Protein AF-A0A4S9XYV4-F1 (afdb_monomer)

Secondary structure (DSSP, 8-state):
----PPPTTSHHHHHHHHSSS--HHHHHHHHHHHHHHHHHHHHHHHHHHHHHHHHHHHHH-GGGGGGSTTSTT--S-GGGSS-HHHHHHHHHHHHHHHHHHTS-TTTTHHHHHHHHHHHHHHHHHHHHHHHHHTT-SHHHHTPPPS--THHHHHHHHHHHHHHHHHHHHHHHHHHHHHHHS---TT----THHHHHHHHHHHHHHHHHHHHHHHHHHHHHHH-

Solvent-accessible surface area (backbone atoms only — not comparable to full-atom values): 12758 Å² total; per-residue (Å²): 135,83,83,76,76,74,70,81,85,66,49,67,69,45,40,57,17,71,73,49,99,37,53,70,72,55,26,54,53,56,52,50,56,49,52,54,52,50,53,52,50,51,50,53,53,46,52,56,48,6,55,53,44,34,55,51,47,34,70,78,36,62,76,49,48,39,23,25,89,89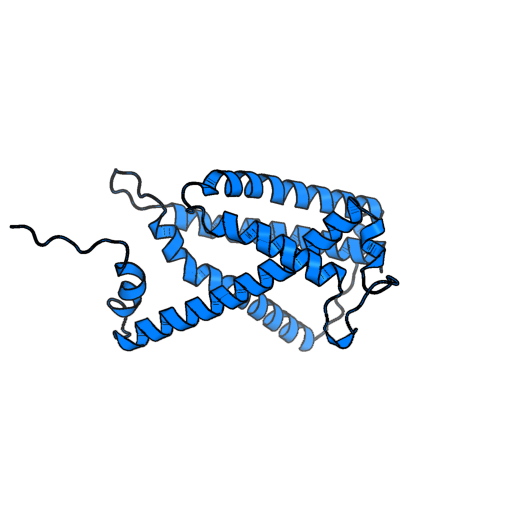,19,92,65,39,83,52,61,81,88,69,81,50,34,43,34,45,52,52,21,32,51,52,44,48,63,58,46,53,65,58,67,74,51,60,72,85,73,45,53,61,60,52,52,51,47,62,54,49,51,57,52,52,50,54,50,51,34,53,52,29,36,61,69,41,77,49,69,66,73,62,79,68,59,77,80,90,60,64,71,70,58,36,54,52,50,50,53,50,50,52,51,52,55,48,58,65,48,50,58,55,61,74,47,46,66,66,55,52,70,70,51,71,58,60,100,73,85,55,81,73,61,66,66,66,56,44,64,66,47,49,59,52,52,51,51,50,53,47,51,51,48,52,54,32,52,49,26,43,41,72,62,73,102

InterPro domains:
  IPR001248 Purine-cytosine permease [PF02133] (18-223)
  IPR045225 Uracil/uridine/allantoin permease [PTHR30618] (21-223)

Foldseek 3Di:
DDPDDPPPVPVPLCCCQPVPPHHPVVSVVVVVVLVVVVVVVVVVVLLVQLVVQLVVCCVVPVVLCLQAPPHPNFPDDVVVVATSSSVVSSVVSVVVVVVVVVDDVVVCVVVVVVCVVVVVVVLVVLLVVLCVLLVHLVVLVPDDDPDDDPRVVVVVVVVVVVVCVVCVSVVVCVVVVVVVVDDDPPPDDDCVVVVCVVVVVVVVVVSVVSVSSSVSSCVSNPD

Sequence (223 aa):
MLTRAPPVHLITLSAFGSGSGFGYYFAYFAIASRCILAMFWLGIQSANGALAMQVMLMAIWPSFAFYDWNGPNNTLPRSGGISTAGMIAYFLFWLIQLPLLLIPPTRLRYLFIIKLIAAP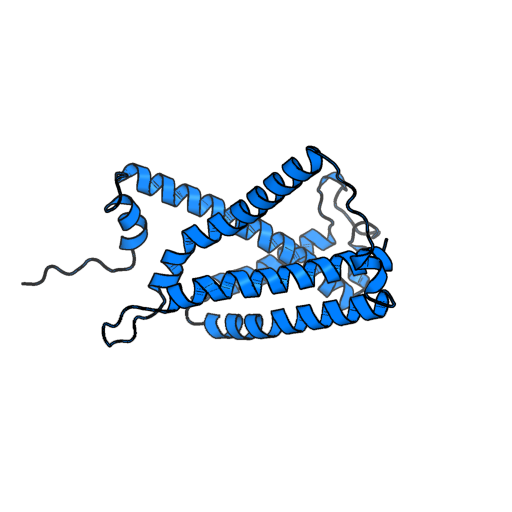ITAFATLGYMIHKAGGTGAIFSQPGTATGETRIYLWLSCMSSVTGVWATLACNIPDFSRYAKGRADGKTNYAQYIQLPVLPIIFTLCGALGVITTSASKVVYG

Mean predicted aligned error: 12.75 Å

Radius of gyration: 23.1 Å; Cα contacts (8 Å, |Δi|>4): 107; chains: 1; bounding box: 65×45×67 Å

pLDDT: mean 71.79, std 14.27, range [30.75, 88.5]

Structure (mmCIF, N/CA/C/O backbone):
data_AF-A0A4S9XYV4-F1
#
_entry.id   AF-A0A4S9XYV4-F1
#
loop_
_atom_site.group_PDB
_atom_site.id
_atom_site.type_symbol
_atom_site.label_atom_id
_atom_site.label_alt_id
_atom_site.label_comp_id
_atom_site.label_asym_id
_atom_site.label_entity_id
_atom_site.label_seq_id
_atom_site.pdbx_PDB_ins_code
_atom_site.Cartn_x
_atom_site.Cartn_y
_atom_site.Cartn_z
_atom_site.occupancy
_atom_site.B_iso_or_equiv
_atom_site.auth_seq_id
_atom_site.auth_comp_id
_atom_site.auth_asym_id
_atom_site.auth_atom_id
_atom_site.pdbx_PDB_model_num
ATOM 1 N N . MET A 1 1 ? -35.887 -3.928 37.192 1.00 32.50 1 MET A N 1
ATOM 2 C CA . MET A 1 1 ? -36.096 -4.910 36.106 1.00 32.50 1 MET A CA 1
ATOM 3 C C . MET A 1 1 ? -35.593 -4.324 34.786 1.00 32.50 1 MET A C 1
ATOM 5 O O . MET A 1 1 ? -36.228 -3.442 34.239 1.00 32.50 1 MET A O 1
ATOM 9 N N . LEU A 1 2 ? -34.418 -4.788 34.346 1.00 31.64 2 LEU A N 1
ATOM 10 C CA . LEU A 1 2 ? -33.958 -4.936 32.954 1.00 31.64 2 LEU A CA 1
ATOM 11 C C . LEU A 1 2 ? -34.210 -3.795 31.939 1.00 31.64 2 LEU A C 1
ATOM 13 O O . LEU A 1 2 ? -34.949 -3.971 30.973 1.00 31.64 2 LEU A O 1
ATOM 17 N N . THR A 1 3 ? -33.458 -2.696 32.032 1.00 30.75 3 THR A N 1
ATOM 18 C CA . THR A 1 3 ? -33.107 -1.910 30.836 1.00 30.75 3 THR A CA 1
ATOM 19 C C . THR A 1 3 ? -32.043 -2.681 30.058 1.00 30.75 3 THR A C 1
ATOM 21 O O . THR A 1 3 ? -30.857 -2.646 30.390 1.00 30.75 3 THR A O 1
ATOM 24 N N . ARG A 1 4 ? -32.475 -3.450 29.052 1.00 32.03 4 ARG A N 1
ATOM 25 C CA . ARG A 1 4 ? -31.580 -4.087 28.080 1.00 32.03 4 ARG A CA 1
ATOM 26 C C . ARG A 1 4 ? -30.723 -3.000 27.430 1.00 32.03 4 ARG A C 1
ATOM 28 O O . ARG A 1 4 ? -31.249 -2.135 26.737 1.00 32.03 4 ARG A O 1
ATOM 35 N N . ALA A 1 5 ? -29.416 -3.049 27.677 1.00 38.53 5 ALA A N 1
ATOM 36 C CA . ALA A 1 5 ? -28.441 -2.252 26.951 1.00 38.53 5 ALA A CA 1
ATOM 37 C C . ALA A 1 5 ? -28.631 -2.492 25.440 1.00 38.53 5 ALA A C 1
ATOM 39 O O . ALA A 1 5 ? -28.720 -3.656 25.028 1.00 38.53 5 ALA A O 1
ATOM 40 N N . PRO A 1 6 ? -28.732 -1.441 24.609 1.00 34.12 6 PRO A N 1
ATOM 41 C CA . PRO A 1 6 ? -28.805 -1.625 23.169 1.00 34.12 6 PRO A CA 1
ATOM 42 C C . PRO A 1 6 ? -27.521 -2.307 22.668 1.00 34.12 6 PRO A C 1
ATOM 44 O O . PRO A 1 6 ? -26.453 -2.143 23.267 1.00 34.12 6 PRO A O 1
ATOM 47 N N . PRO A 1 7 ? -27.606 -3.108 21.592 1.00 33.97 7 PRO A N 1
ATOM 48 C CA . PRO A 1 7 ? -26.481 -3.886 21.099 1.00 33.97 7 PRO A CA 1
ATOM 49 C C . PRO A 1 7 ? -25.290 -2.973 20.787 1.00 33.97 7 PRO A C 1
ATOM 51 O O . PRO A 1 7 ? -25.387 -2.012 20.024 1.00 33.97 7 PRO A O 1
ATOM 54 N N . VAL A 1 8 ? -24.141 -3.332 21.363 1.00 43.56 8 VAL A N 1
ATOM 55 C CA . VAL A 1 8 ? -22.842 -2.627 21.361 1.00 43.56 8 VAL A CA 1
ATOM 56 C C . VAL A 1 8 ? -22.283 -2.358 19.944 1.00 43.56 8 VAL A C 1
ATOM 58 O O . VAL A 1 8 ? -21.274 -1.679 19.772 1.00 43.56 8 VAL A O 1
ATOM 61 N N . HIS A 1 9 ? -22.957 -2.832 18.895 1.00 37.25 9 HIS A N 1
ATOM 62 C CA . HIS A 1 9 ? -22.542 -2.691 17.502 1.00 37.25 9 HIS A CA 1
ATOM 63 C C . HIS A 1 9 ? -22.786 -1.302 16.892 1.00 37.25 9 HIS A C 1
ATOM 65 O O . HIS A 1 9 ? -22.032 -0.927 15.993 1.00 37.25 9 HIS A O 1
ATOM 71 N N . LEU A 1 10 ? -23.757 -0.521 17.385 1.00 36.59 10 LEU A N 1
ATOM 72 C CA . LEU A 1 10 ? -24.105 0.788 16.801 1.00 36.59 10 LEU A CA 1
ATOM 73 C C . LEU A 1 10 ? -23.541 2.011 17.546 1.00 36.59 10 LEU A C 1
ATOM 75 O O . LEU A 1 10 ? -23.624 3.119 17.030 1.00 36.59 10 LEU A O 1
ATOM 79 N N . ILE A 1 11 ? -22.959 1.835 18.737 1.00 44.84 11 ILE A N 1
ATOM 80 C CA . ILE A 1 11 ? -22.797 2.955 19.681 1.00 44.84 11 ILE A CA 1
ATOM 81 C C . ILE A 1 11 ? -21.503 3.760 19.473 1.00 44.84 11 ILE A C 1
ATOM 83 O O . ILE A 1 11 ? -21.432 4.896 19.918 1.00 44.84 11 ILE A O 1
ATOM 87 N N . THR A 1 12 ? -20.478 3.265 18.770 1.00 50.06 12 THR A N 1
ATOM 88 C CA . THR A 1 12 ? -19.165 3.950 18.767 1.00 50.06 12 THR A CA 1
ATOM 89 C C . THR A 1 12 ? -19.012 5.078 17.744 1.00 50.06 12 THR A C 1
ATOM 91 O O . THR A 1 12 ? -18.347 6.063 18.054 1.00 50.06 12 THR A O 1
ATOM 94 N N . LEU A 1 13 ? -19.682 5.020 16.585 1.00 43.81 13 LEU A N 1
ATOM 95 C CA . LEU A 1 13 ? -19.739 6.171 15.665 1.00 43.81 13 LEU A CA 1
ATOM 96 C C . LEU A 1 13 ? -20.735 7.233 16.149 1.00 43.81 13 LEU A C 1
ATOM 98 O O . LEU A 1 13 ? -20.489 8.426 15.988 1.00 43.81 13 LEU A O 1
ATOM 102 N N . SER A 1 14 ? -21.794 6.819 16.852 1.00 38.47 14 SER A N 1
ATOM 103 C CA . SER A 1 14 ? -22.634 7.746 17.607 1.00 38.47 14 SER A CA 1
ATOM 104 C C . SER A 1 14 ? -21.946 8.273 18.868 1.00 38.47 14 SER A C 1
ATOM 106 O O . SER A 1 14 ? -22.300 9.356 19.295 1.00 38.47 14 SER A O 1
ATOM 108 N N . ALA A 1 15 ? -20.961 7.597 19.472 1.00 41.69 15 ALA A N 1
ATOM 109 C CA . ALA A 1 15 ? -20.336 8.054 20.723 1.00 41.69 15 ALA A CA 1
ATOM 110 C C . ALA A 1 15 ? -19.415 9.271 20.539 1.00 41.69 15 ALA A C 1
ATOM 112 O O . ALA A 1 15 ? -19.376 10.118 21.426 1.00 41.69 15 ALA A O 1
ATOM 113 N N . PHE A 1 16 ? -18.770 9.441 19.378 1.00 43.47 16 PHE A N 1
ATOM 114 C CA . PHE A 1 16 ? -18.157 10.732 19.013 1.00 43.47 16 PHE A CA 1
ATOM 115 C C . PHE A 1 16 ? -19.210 11.805 18.668 1.00 43.47 16 PHE A C 1
ATOM 117 O O . PHE A 1 16 ? -18.967 12.995 18.828 1.00 43.47 16 PHE A O 1
ATOM 124 N N . GLY A 1 17 ? -20.410 11.401 18.247 1.00 39.75 17 GLY A N 1
ATOM 125 C CA . GLY A 1 17 ? -21.548 12.305 18.031 1.00 39.75 17 GLY A CA 1
ATOM 126 C C . GLY A 1 17 ? -22.429 12.564 19.262 1.00 39.75 17 GLY A C 1
ATOM 127 O O . GLY A 1 17 ? -23.362 13.353 19.192 1.00 39.75 17 GLY A O 1
ATOM 128 N N . SER A 1 18 ? -22.189 11.871 20.378 1.00 38.94 18 SER A N 1
ATOM 129 C CA . SER A 1 18 ? -23.048 11.930 21.576 1.00 38.94 18 SER A CA 1
ATOM 130 C C . SER A 1 18 ? -22.267 12.283 22.841 1.00 38.94 18 SER A C 1
ATOM 132 O O . SER A 1 18 ? -22.866 12.757 23.798 1.00 38.94 18 SER A O 1
ATOM 134 N N . GLY A 1 19 ? -20.944 12.068 22.862 1.00 50.19 19 GLY A N 1
ATOM 135 C CA . GLY A 1 19 ? -20.071 12.371 24.002 1.00 50.19 19 GLY A CA 1
ATOM 136 C C . GLY A 1 19 ? -19.048 13.489 23.768 1.00 50.19 19 GLY A C 1
ATOM 137 O O . GLY A 1 19 ? -18.410 13.922 24.721 1.00 50.19 19 GLY A O 1
ATOM 138 N N . SER A 1 20 ? -18.884 13.984 22.538 1.00 47.88 20 SER A N 1
ATOM 139 C CA . SER A 1 20 ? -17.934 15.060 22.224 1.00 47.88 20 SER A CA 1
ATOM 140 C C . SER A 1 20 ? -18.590 16.152 21.391 1.00 47.88 20 SER A C 1
ATOM 142 O O . SER A 1 20 ? -18.470 16.121 20.179 1.00 47.88 20 SER A O 1
ATOM 144 N N . GLY A 1 21 ? -19.297 17.089 22.034 1.00 51.41 21 GLY A N 1
ATOM 145 C CA . GLY A 1 21 ? -19.637 18.446 21.550 1.00 51.41 21 GLY A CA 1
ATOM 146 C C . GLY A 1 21 ? -20.389 18.637 20.219 1.00 51.41 21 GLY A C 1
ATOM 147 O O . GLY A 1 21 ? -20.897 19.724 19.967 1.00 51.41 21 GLY A O 1
ATOM 148 N N . PHE A 1 22 ? -20.491 17.624 19.369 1.00 54.25 22 PHE A N 1
ATOM 149 C CA . PHE A 1 22 ? -20.979 17.709 18.004 1.00 54.25 22 PHE A CA 1
ATOM 150 C C . PHE A 1 22 ? -22.275 16.914 17.912 1.00 54.25 22 PHE A C 1
ATOM 152 O O . PHE A 1 22 ? -22.255 15.693 17.990 1.00 54.25 22 PHE A O 1
ATOM 159 N N . GLY A 1 23 ? -23.402 17.618 17.797 1.00 56.75 23 GLY A N 1
ATOM 160 C CA . GLY A 1 23 ? -24.739 17.024 17.845 1.00 56.75 23 GLY A CA 1
ATOM 161 C C . GLY A 1 23 ? -25.020 15.953 16.781 1.00 56.75 23 GLY A C 1
ATOM 162 O O . GLY A 1 23 ? -24.263 15.747 15.832 1.00 56.75 23 GLY A O 1
ATOM 163 N N . TYR A 1 24 ? -26.184 15.311 16.915 1.00 66.38 24 TYR A N 1
ATOM 164 C CA . TYR A 1 24 ? -26.633 14.154 16.124 1.00 66.38 24 TYR A CA 1
ATOM 165 C C . TYR A 1 24 ? -26.487 14.324 14.597 1.00 66.38 24 TYR A C 1
ATOM 167 O O . TYR A 1 24 ? -26.114 13.387 13.897 1.00 66.38 24 TYR A O 1
ATOM 175 N N . TYR A 1 25 ? -26.701 15.536 14.073 1.00 69.12 25 TYR A N 1
ATOM 176 C CA . TYR A 1 25 ? -26.553 15.842 12.645 1.00 69.12 25 TYR A CA 1
ATOM 177 C C . TYR A 1 25 ? -25.097 15.837 12.155 1.00 69.12 25 TYR A C 1
ATOM 179 O O . TYR A 1 25 ? -24.821 15.388 11.043 1.00 69.12 25 TYR A O 1
ATOM 187 N N . PHE A 1 26 ? -24.147 16.283 12.982 1.00 71.69 26 PHE A N 1
ATOM 188 C CA . PHE A 1 26 ? -22.727 16.286 12.620 1.00 71.69 26 PHE A CA 1
ATOM 189 C C . PHE A 1 26 ? -22.136 14.871 12.640 1.00 71.69 26 PHE A C 1
ATOM 191 O O . PHE A 1 26 ? -21.234 14.559 11.861 1.00 71.69 26 PHE A O 1
ATOM 198 N N . ALA A 1 27 ? -22.704 13.983 13.463 1.00 69.12 27 ALA A N 1
ATOM 199 C CA . ALA A 1 27 ? -22.353 12.570 13.461 1.00 69.12 27 ALA A CA 1
ATOM 200 C C . ALA A 1 27 ? -22.572 11.943 12.074 1.00 69.12 27 ALA A C 1
ATOM 202 O O . ALA A 1 27 ? -21.648 11.326 11.551 1.00 69.12 27 ALA A O 1
ATOM 203 N N . TYR A 1 28 ? -23.728 12.170 11.431 1.00 76.19 28 TYR A N 1
ATOM 204 C CA . TYR A 1 28 ? -24.013 11.663 10.077 1.00 76.19 28 TYR A CA 1
ATOM 205 C C . TYR A 1 28 ? -23.026 12.167 9.022 1.00 76.19 28 TYR A C 1
ATOM 207 O O . TYR A 1 28 ? -22.569 11.383 8.188 1.00 76.19 28 TYR A O 1
ATOM 215 N N . PHE A 1 29 ? -22.647 13.445 9.084 1.00 80.81 29 PHE A N 1
ATOM 216 C CA . PHE A 1 29 ? -21.625 14.012 8.201 1.00 80.81 29 PHE A CA 1
ATOM 217 C C . PHE A 1 29 ? -20.257 13.331 8.394 1.00 80.81 29 PHE A C 1
ATOM 219 O O . PHE A 1 29 ? -19.577 12.980 7.422 1.00 80.81 29 PHE A O 1
ATOM 226 N N . ALA A 1 30 ? -19.871 13.063 9.645 1.00 77.00 30 ALA A N 1
ATOM 227 C CA . ALA A 1 30 ? -18.652 12.322 9.957 1.00 77.00 30 ALA A CA 1
ATOM 228 C C . ALA A 1 30 ? -18.697 10.871 9.434 1.00 77.00 30 ALA A C 1
ATOM 230 O O . ALA A 1 30 ? -17.690 10.378 8.927 1.00 77.00 30 ALA A O 1
ATOM 231 N N . ILE A 1 31 ? -19.856 10.200 9.477 1.00 78.69 31 ILE A N 1
ATOM 232 C CA . ILE A 1 31 ? -20.010 8.852 8.897 1.00 78.69 31 ILE A CA 1
ATOM 233 C C . ILE A 1 31 ? -19.861 8.900 7.370 1.00 78.69 31 ILE A C 1
ATOM 235 O O . ILE A 1 31 ? -19.102 8.118 6.794 1.00 78.69 31 ILE A O 1
ATOM 239 N N . ALA A 1 32 ? -20.564 9.821 6.707 1.00 83.56 32 ALA A N 1
ATOM 240 C CA . ALA A 1 32 ? -20.576 9.920 5.249 1.00 83.56 32 ALA A CA 1
ATOM 241 C C . ALA A 1 32 ? -19.181 10.235 4.684 1.00 83.56 32 ALA A C 1
ATOM 243 O O . ALA A 1 32 ? -18.713 9.556 3.769 1.00 83.56 32 ALA A O 1
ATOM 244 N N . SER A 1 33 ? -18.476 11.203 5.278 1.00 82.69 33 SER A N 1
ATOM 245 C CA . SER A 1 33 ? -17.104 11.550 4.879 1.00 82.69 33 SER A CA 1
ATOM 246 C C . SER A 1 33 ? -16.130 10.373 5.030 1.00 82.69 33 SER A C 1
ATOM 248 O O . SER A 1 33 ? -15.292 10.149 4.155 1.00 82.69 33 SER A O 1
ATOM 250 N N . ARG A 1 34 ? -16.277 9.558 6.084 1.00 80.44 34 ARG A N 1
ATOM 251 C CA . ARG A 1 34 ? -15.490 8.327 6.281 1.00 80.44 34 ARG A CA 1
ATOM 252 C C . ARG A 1 34 ? -15.793 7.267 5.229 1.00 80.44 34 ARG A C 1
ATOM 254 O O . ARG A 1 34 ? -14.861 6.637 4.736 1.00 80.44 34 ARG A O 1
ATOM 261 N N . CYS A 1 35 ? -17.061 7.091 4.862 1.00 82.62 35 CYS A N 1
ATOM 262 C CA . CYS A 1 35 ? -17.453 6.141 3.819 1.00 82.62 35 CYS A CA 1
ATOM 263 C C . CYS A 1 35 ? -16.850 6.528 2.463 1.00 82.62 35 CYS A C 1
ATOM 265 O O . CYS A 1 35 ? -16.283 5.680 1.779 1.00 82.62 35 CYS A O 1
ATOM 267 N N . ILE A 1 36 ? -16.901 7.815 2.107 1.00 87.06 36 ILE A N 1
ATOM 268 C CA . ILE A 1 36 ? -16.294 8.341 0.876 1.00 87.06 36 ILE A CA 1
ATOM 269 C C . ILE A 1 36 ? -14.784 8.087 0.864 1.00 87.06 36 ILE A C 1
ATOM 271 O O . ILE A 1 36 ? -14.249 7.537 -0.098 1.00 87.06 36 ILE A O 1
ATOM 275 N N . LEU A 1 37 ? -14.102 8.412 1.962 1.00 85.44 37 LEU A N 1
ATOM 276 C CA . LEU A 1 37 ? -12.668 8.182 2.105 1.00 85.44 37 LEU A CA 1
ATOM 277 C C . LEU A 1 37 ? -12.303 6.691 1.991 1.00 85.44 37 LEU A C 1
ATOM 279 O O . LEU A 1 37 ? -11.322 6.347 1.332 1.00 85.44 37 LEU A O 1
ATOM 283 N N . ALA A 1 38 ? -13.099 5.801 2.590 1.00 82.62 38 ALA A N 1
ATOM 284 C CA . ALA A 1 38 ? -12.902 4.357 2.489 1.00 82.62 38 ALA A CA 1
ATOM 285 C C . ALA A 1 38 ? -13.060 3.849 1.045 1.00 82.62 38 ALA A C 1
ATOM 287 O O . ALA A 1 38 ? -12.272 3.007 0.614 1.00 82.62 38 ALA A O 1
ATOM 288 N N . MET A 1 39 ? -14.014 4.388 0.277 1.00 86.44 39 MET A N 1
ATOM 289 C CA . MET A 1 39 ? -14.176 4.059 -1.147 1.00 86.44 39 MET A CA 1
ATOM 290 C C . MET A 1 39 ? -12.969 4.506 -1.981 1.00 86.44 3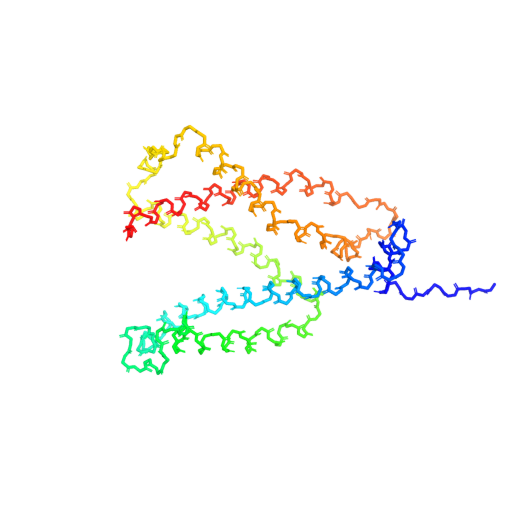9 MET A C 1
ATOM 292 O O . MET A 1 39 ? -12.482 3.732 -2.806 1.00 86.44 39 MET A O 1
ATOM 296 N N . PHE A 1 40 ? -12.436 5.707 -1.735 1.00 88.38 40 PHE A N 1
ATOM 297 C CA . PHE A 1 40 ? -11.217 6.174 -2.407 1.00 88.38 40 PHE A CA 1
ATOM 298 C C . PHE A 1 40 ? -10.013 5.284 -2.095 1.00 88.38 40 PHE A C 1
ATOM 300 O O . PHE A 1 40 ? -9.298 4.870 -3.008 1.00 88.38 40 PHE A O 1
ATOM 307 N N . TRP A 1 41 ? -9.816 4.932 -0.822 1.00 84.25 41 TRP A N 1
ATOM 308 C CA . TRP A 1 41 ? -8.741 4.025 -0.424 1.00 84.25 41 TRP A CA 1
ATOM 309 C C . TRP A 1 41 ? -8.894 2.637 -1.039 1.00 84.25 41 TRP A C 1
ATOM 311 O O . TRP A 1 41 ? -7.908 2.083 -1.523 1.00 84.25 41 TRP A O 1
ATOM 321 N N . LEU A 1 42 ? -10.110 2.088 -1.078 1.00 86.56 42 LEU A N 1
ATOM 322 C CA . LEU A 1 42 ? -10.374 0.825 -1.764 1.00 86.56 42 LEU A CA 1
ATOM 323 C C . LEU A 1 42 ? -9.989 0.915 -3.247 1.00 86.56 42 LEU A C 1
ATOM 325 O O . LEU A 1 42 ? -9.336 0.004 -3.755 1.00 86.56 42 LEU A O 1
ATOM 329 N N . GLY A 1 43 ? -10.332 2.016 -3.920 1.00 87.50 43 GLY A N 1
ATOM 330 C CA . GLY A 1 43 ? -9.962 2.262 -5.314 1.00 87.50 43 GLY A CA 1
ATOM 331 C C . GLY A 1 43 ? -8.447 2.277 -5.529 1.00 87.50 43 GLY A C 1
ATOM 332 O O . GLY A 1 43 ? -7.943 1.529 -6.368 1.00 87.50 43 GLY A O 1
ATOM 333 N N . ILE A 1 44 ? -7.717 3.056 -4.725 1.00 88.06 44 ILE A N 1
ATOM 334 C CA . ILE A 1 44 ? -6.249 3.167 -4.803 1.00 88.06 44 ILE A CA 1
ATOM 335 C C . ILE A 1 44 ? -5.583 1.808 -4.554 1.00 88.06 44 ILE A C 1
ATOM 337 O O . ILE A 1 44 ? -4.699 1.399 -5.307 1.00 88.06 44 ILE A O 1
ATOM 341 N N . GLN A 1 45 ? -6.024 1.068 -3.534 1.00 87.69 45 GLN A N 1
ATOM 342 C CA . GLN A 1 45 ? -5.439 -0.238 -3.223 1.00 87.69 45 GLN A CA 1
ATOM 343 C C . GLN A 1 45 ? -5.782 -1.300 -4.270 1.00 87.69 45 GLN A C 1
ATOM 345 O O . GLN A 1 45 ? -4.932 -2.137 -4.574 1.00 87.69 45 GLN A O 1
ATOM 350 N N . SER A 1 46 ? -6.973 -1.232 -4.872 1.00 88.31 46 SER A N 1
ATOM 351 C CA . SER A 1 46 ? -7.343 -2.096 -6.001 1.00 88.31 46 SER A CA 1
ATOM 352 C C . SER A 1 46 ? -6.477 -1.803 -7.229 1.00 88.31 46 SER A C 1
ATOM 354 O O . SER A 1 46 ? -6.043 -2.731 -7.903 1.00 88.31 46 SER A O 1
ATOM 356 N N . ALA A 1 47 ? -6.168 -0.530 -7.501 1.00 88.44 47 ALA A N 1
ATOM 357 C CA . ALA A 1 47 ? -5.303 -0.135 -8.613 1.00 88.44 47 ALA A CA 1
ATOM 358 C C . ALA A 1 47 ? -3.847 -0.593 -8.411 1.00 88.44 47 ALA A C 1
ATOM 360 O O . ALA A 1 47 ? -3.255 -1.192 -9.307 1.00 88.44 47 ALA A O 1
ATOM 361 N N . ASN A 1 48 ? -3.288 -0.398 -7.213 1.00 87.69 48 ASN A N 1
ATOM 362 C CA . ASN A 1 48 ? -1.951 -0.898 -6.877 1.00 87.69 48 ASN A CA 1
ATOM 363 C C . ASN A 1 48 ? -1.885 -2.435 -6.938 1.00 87.69 48 ASN A C 1
ATOM 365 O O . ASN A 1 48 ? -0.913 -3.003 -7.439 1.00 87.69 48 ASN A O 1
ATOM 369 N N . GLY A 1 49 ? -2.933 -3.113 -6.460 1.00 86.88 49 GLY A N 1
ATOM 370 C CA . GLY A 1 49 ? -3.066 -4.566 -6.547 1.00 86.88 49 GLY A CA 1
ATOM 371 C C . GLY A 1 49 ? -3.154 -5.068 -7.988 1.00 86.88 49 GLY A C 1
ATOM 372 O O . GLY A 1 49 ? -2.517 -6.063 -8.329 1.00 86.88 49 GLY A O 1
ATOM 373 N N . ALA A 1 50 ? -3.871 -4.347 -8.850 1.00 87.19 50 ALA A N 1
ATOM 374 C CA . ALA A 1 50 ? -3.965 -4.638 -10.276 1.00 87.19 50 ALA A CA 1
ATOM 375 C C . ALA A 1 50 ? -2.617 -4.509 -10.992 1.00 87.19 50 ALA A C 1
ATOM 377 O O . ALA A 1 50 ? -2.276 -5.377 -11.790 1.00 87.19 50 ALA A O 1
ATOM 378 N N . LEU A 1 51 ? -1.819 -3.485 -10.672 1.00 87.75 51 LEU A N 1
ATOM 379 C CA . LEU A 1 51 ? -0.474 -3.330 -11.233 1.00 87.75 51 LEU A CA 1
ATOM 380 C C . LEU A 1 51 ? 0.431 -4.503 -10.832 1.00 87.75 51 LEU A C 1
ATOM 382 O O . LEU A 1 51 ? 1.113 -5.081 -11.678 1.00 87.75 51 LEU A O 1
ATOM 386 N N . ALA A 1 52 ? 0.390 -4.916 -9.563 1.00 86.94 52 ALA A N 1
ATOM 387 C CA . ALA A 1 52 ? 1.118 -6.101 -9.113 1.00 86.94 52 ALA A CA 1
ATOM 388 C C . ALA A 1 52 ? 0.620 -7.379 -9.814 1.00 86.94 52 ALA A C 1
ATOM 390 O O . ALA A 1 52 ? 1.425 -8.203 -10.245 1.00 86.94 52 ALA A O 1
ATOM 391 N N . MET A 1 53 ? -0.699 -7.528 -9.979 1.00 86.94 53 MET A N 1
ATOM 392 C CA . MET A 1 53 ? -1.311 -8.645 -10.705 1.00 86.94 53 MET A CA 1
ATOM 393 C C . MET A 1 53 ? -0.870 -8.683 -12.170 1.00 86.94 53 MET A C 1
ATOM 395 O O . MET A 1 53 ? -0.540 -9.751 -12.676 1.00 86.94 53 MET A O 1
ATOM 399 N N . GLN A 1 54 ? -0.795 -7.530 -12.833 1.00 86.25 54 GLN A N 1
ATOM 400 C CA . GLN A 1 54 ? -0.314 -7.418 -14.206 1.00 86.25 54 GLN A CA 1
ATOM 401 C C . GLN A 1 54 ? 1.127 -7.932 -14.331 1.00 86.25 54 GLN A C 1
ATOM 403 O O . GLN A 1 54 ? 1.401 -8.756 -15.201 1.00 86.25 54 GLN A O 1
ATOM 408 N N . VAL A 1 55 ? 2.027 -7.517 -13.432 1.00 86.25 55 VAL A N 1
ATOM 409 C CA . VAL A 1 55 ? 3.426 -7.986 -13.425 1.00 86.25 55 VAL A CA 1
ATOM 410 C C . VAL A 1 55 ? 3.511 -9.493 -13.156 1.00 86.25 55 VAL A C 1
ATOM 412 O O . VAL A 1 55 ? 4.267 -10.192 -13.828 1.00 86.25 55 VAL A O 1
ATOM 415 N N . MET A 1 56 ? 2.710 -10.024 -12.226 1.00 86.50 56 MET A N 1
ATOM 416 C CA . MET A 1 56 ? 2.661 -11.469 -11.960 1.00 86.50 56 MET A CA 1
ATOM 417 C C . MET A 1 56 ? 2.156 -12.265 -13.171 1.00 86.50 56 MET A C 1
ATOM 419 O O . MET A 1 56 ? 2.735 -13.295 -13.512 1.00 86.50 56 MET A O 1
ATOM 423 N N . LEU A 1 57 ? 1.111 -11.781 -13.847 1.00 84.94 57 LEU A N 1
ATOM 424 C CA . LEU A 1 57 ? 0.572 -12.414 -15.053 1.00 84.94 57 LEU A CA 1
ATOM 425 C C . LEU A 1 57 ? 1.585 -12.400 -16.198 1.00 84.94 57 LEU A C 1
ATOM 427 O O . LEU A 1 57 ? 1.734 -13.411 -16.876 1.00 84.94 57 LEU A O 1
ATOM 431 N N . MET A 1 58 ? 2.322 -11.302 -16.376 1.00 83.19 58 MET A N 1
ATOM 432 C CA . MET A 1 58 ? 3.403 -11.218 -17.364 1.00 83.19 58 MET A CA 1
ATOM 433 C C . MET A 1 58 ? 4.573 -12.154 -17.039 1.00 83.19 58 MET A C 1
ATOM 435 O O . MET A 1 58 ? 5.203 -12.676 -17.955 1.00 83.19 58 MET A O 1
ATOM 439 N N . ALA A 1 59 ? 4.855 -12.393 -15.754 1.00 84.00 59 ALA A N 1
ATOM 440 C CA . ALA A 1 59 ? 5.905 -13.314 -15.326 1.00 84.00 59 ALA A CA 1
ATOM 441 C C . ALA A 1 59 ? 5.530 -14.794 -15.538 1.00 84.00 59 ALA A C 1
ATOM 443 O O . ALA A 1 59 ? 6.394 -15.593 -15.890 1.00 84.00 59 ALA A O 1
ATOM 444 N N . ILE A 1 60 ? 4.258 -15.167 -15.344 1.00 85.06 60 ILE A N 1
ATOM 445 C CA . ILE A 1 60 ? 3.763 -16.540 -15.571 1.00 85.06 60 ILE A CA 1
ATOM 446 C C . ILE A 1 60 ? 3.531 -16.794 -17.066 1.00 85.06 60 ILE A C 1
ATOM 448 O O . ILE A 1 60 ? 3.923 -17.835 -17.596 1.00 85.06 60 ILE A O 1
ATOM 452 N N . TRP A 1 61 ? 2.907 -15.835 -17.752 1.00 82.38 61 TRP A N 1
ATOM 453 C CA . TRP A 1 61 ? 2.626 -15.884 -19.180 1.00 82.38 61 TRP A CA 1
ATOM 454 C C . TRP A 1 61 ? 3.218 -14.659 -19.878 1.00 82.38 61 TRP A C 1
ATOM 456 O O . TRP A 1 61 ? 2.546 -13.634 -20.009 1.00 82.38 61 TRP A O 1
ATOM 466 N N . PRO A 1 62 ? 4.434 -14.782 -20.441 1.00 76.69 62 PRO A N 1
ATOM 467 C CA . PRO A 1 62 ? 5.059 -13.707 -21.211 1.00 76.69 62 PRO A CA 1
ATOM 468 C C . PRO A 1 62 ? 4.199 -13.239 -22.393 1.00 76.69 62 PRO A C 1
ATOM 470 O O . PRO A 1 62 ? 4.251 -12.078 -22.784 1.00 76.69 62 PRO A O 1
ATOM 473 N N . SER A 1 63 ? 3.329 -14.113 -22.917 1.00 72.56 63 SER A N 1
ATOM 474 C CA . SER A 1 63 ? 2.350 -13.770 -23.956 1.00 72.56 63 SER A CA 1
ATOM 475 C C . SER A 1 63 ? 1.351 -12.686 -23.525 1.00 72.56 63 SER A C 1
ATOM 477 O O . SER A 1 63 ? 0.723 -12.059 -24.376 1.00 72.56 63 SER A O 1
ATOM 479 N N . PHE A 1 64 ? 1.181 -12.438 -22.226 1.00 72.56 64 PHE A N 1
ATOM 480 C CA . PHE A 1 64 ? 0.310 -11.374 -21.735 1.00 72.56 64 PHE A CA 1
ATOM 481 C C . PHE A 1 64 ? 0.898 -9.974 -21.994 1.00 72.56 64 PHE A C 1
ATOM 483 O O . PHE A 1 64 ? 0.156 -8.995 -22.064 1.00 72.56 64 PHE A O 1
ATOM 490 N N . ALA A 1 65 ? 2.210 -9.877 -22.244 1.00 70.00 65 ALA A N 1
ATOM 491 C CA . ALA A 1 65 ? 2.869 -8.635 -22.649 1.00 70.00 65 ALA A CA 1
ATOM 492 C C . ALA A 1 65 ? 2.391 -8.116 -24.022 1.00 70.00 65 ALA A C 1
ATOM 494 O O . ALA A 1 65 ? 2.465 -6.917 -24.281 1.00 70.00 65 ALA A O 1
ATOM 495 N N . PHE A 1 66 ? 1.820 -8.975 -24.881 1.00 68.31 66 PHE A N 1
ATOM 496 C CA . PHE A 1 66 ? 1.229 -8.554 -26.161 1.00 68.31 66 PHE A CA 1
ATOM 497 C C . PHE A 1 66 ? -0.058 -7.720 -26.011 1.00 68.31 66 PHE A C 1
ATOM 499 O O . PHE A 1 66 ? -0.501 -7.112 -26.986 1.00 68.31 66 PHE A O 1
ATOM 506 N N . TYR A 1 67 ? -0.646 -7.665 -24.811 1.00 69.25 67 TYR A N 1
ATOM 507 C CA . TYR A 1 67 ? -1.807 -6.827 -24.483 1.00 69.25 67 TYR A CA 1
ATOM 508 C C . TYR A 1 67 ? -1.428 -5.570 -23.680 1.00 69.25 67 TYR A C 1
ATOM 510 O O . TYR A 1 67 ? -2.308 -4.804 -23.271 1.00 69.25 67 TYR A O 1
ATOM 518 N N . ASP A 1 68 ? -0.134 -5.367 -23.418 1.00 71.75 68 ASP A N 1
ATOM 519 C CA . ASP A 1 68 ? 0.379 -4.192 -22.716 1.00 71.75 68 ASP A CA 1
ATOM 520 C C . ASP A 1 68 ? 0.572 -2.990 -23.660 1.00 71.75 68 ASP A C 1
ATOM 522 O O . ASP A 1 68 ? 0.327 -3.082 -24.859 1.00 71.75 68 ASP A O 1
ATOM 526 N N . TRP A 1 69 ? 1.022 -1.845 -23.144 1.00 66.19 69 TRP A N 1
ATOM 527 C CA . TRP A 1 69 ? 1.177 -0.577 -23.878 1.00 66.19 69 TRP A CA 1
ATOM 528 C C . TRP A 1 69 ? 1.936 -0.639 -25.214 1.00 66.19 69 TRP A C 1
ATOM 530 O O . TRP A 1 69 ? 1.694 0.197 -26.092 1.00 66.19 69 TRP A O 1
ATOM 540 N N . ASN A 1 70 ? 2.864 -1.589 -25.348 1.00 65.12 70 ASN A N 1
ATOM 541 C CA . ASN A 1 70 ? 3.684 -1.807 -26.545 1.00 65.12 70 ASN A CA 1
ATOM 542 C C . ASN A 1 70 ? 3.261 -3.059 -27.333 1.00 65.12 70 ASN A C 1
ATOM 544 O O . ASN A 1 70 ? 3.931 -3.453 -28.284 1.00 65.12 70 ASN A O 1
ATOM 548 N N . GLY A 1 71 ? 2.175 -3.701 -26.913 1.00 66.75 71 GLY A N 1
ATOM 549 C CA . GLY A 1 71 ? 1.657 -4.915 -27.503 1.00 66.75 71 GLY A CA 1
ATOM 550 C C . GLY A 1 71 ? 0.723 -4.646 -28.695 1.00 66.75 71 GLY A C 1
ATOM 551 O O . GLY A 1 71 ? -0.035 -3.674 -28.679 1.00 66.75 71 GLY A O 1
ATOM 552 N N . PRO A 1 72 ? 0.736 -5.512 -29.724 1.00 62.22 72 PRO A N 1
ATOM 553 C CA . PRO A 1 72 ? -0.073 -5.357 -30.934 1.00 62.22 72 PRO A CA 1
ATOM 554 C C . PRO A 1 72 ? -1.585 -5.474 -30.682 1.00 62.22 72 PRO A C 1
ATOM 556 O O . PRO A 1 72 ? -2.368 -4.981 -31.486 1.00 62.22 72 PRO A O 1
ATOM 559 N N . ASN A 1 73 ? -2.000 -6.079 -29.562 1.00 67.06 73 ASN A N 1
ATOM 560 C CA . ASN A 1 73 ? -3.408 -6.323 -29.235 1.00 67.06 73 ASN A CA 1
ATOM 561 C C . ASN A 1 73 ? -3.981 -5.318 -28.220 1.00 67.06 73 ASN A C 1
ATOM 563 O O . ASN A 1 73 ? -5.077 -5.527 -27.693 1.00 67.06 73 ASN A O 1
ATOM 567 N N . ASN A 1 74 ? -3.264 -4.232 -27.906 1.00 70.06 74 ASN A N 1
ATOM 568 C CA . ASN A 1 74 ? -3.811 -3.196 -27.038 1.00 70.06 74 ASN A CA 1
ATOM 569 C C . ASN A 1 74 ? -4.936 -2.441 -27.763 1.00 70.06 74 ASN A C 1
ATOM 571 O O . ASN A 1 74 ? -4.692 -1.661 -28.680 1.00 70.06 74 ASN A O 1
ATOM 575 N N . THR A 1 75 ? -6.173 -2.667 -27.329 1.00 70.19 75 THR A N 1
ATOM 576 C CA . THR A 1 75 ? -7.373 -2.079 -27.947 1.00 70.19 75 THR A CA 1
ATOM 577 C C . THR A 1 75 ? -7.729 -0.720 -27.326 1.00 70.19 75 THR A C 1
ATOM 579 O O . THR A 1 75 ? -8.549 0.019 -27.866 1.00 70.19 75 THR A O 1
ATOM 582 N N . LEU A 1 76 ? -7.112 -0.366 -26.191 1.00 70.94 76 LEU A N 1
ATOM 583 C CA . LEU A 1 76 ? -7.399 0.869 -25.465 1.00 70.94 76 LEU A CA 1
ATOM 584 C C . LEU A 1 76 ? -6.503 2.048 -25.881 1.00 70.94 76 LEU A C 1
ATOM 586 O O . LEU A 1 76 ? -5.281 1.892 -25.992 1.00 70.94 76 LEU A O 1
ATOM 590 N N . PRO A 1 77 ? -7.088 3.251 -26.059 1.00 65.31 77 PRO A N 1
ATOM 591 C CA . PRO A 1 77 ? -6.340 4.449 -26.402 1.00 65.31 77 PRO A CA 1
ATOM 592 C C . PRO A 1 77 ? -5.448 4.898 -25.244 1.00 65.31 77 PRO A C 1
ATOM 594 O O . PRO A 1 77 ? -5.828 4.851 -24.073 1.00 65.31 77 PRO A O 1
ATOM 597 N N . ARG A 1 78 ? -4.269 5.424 -25.591 1.00 65.94 78 ARG A N 1
ATOM 598 C CA . ARG A 1 78 ? -3.265 5.886 -24.620 1.00 65.94 78 ARG A CA 1
ATOM 599 C C . ARG A 1 78 ? -3.763 6.996 -23.679 1.00 65.94 78 ARG A C 1
ATOM 601 O O . ARG A 1 78 ? -3.207 7.171 -22.601 1.00 65.94 78 ARG A O 1
ATOM 608 N N . SER A 1 79 ? -4.822 7.713 -24.058 1.00 64.69 79 SER A N 1
ATOM 609 C CA . SER A 1 79 ? -5.474 8.739 -23.234 1.00 64.69 79 SER A CA 1
ATOM 610 C C . SER A 1 79 ? -6.187 8.182 -21.997 1.00 64.69 79 SER A C 1
ATOM 612 O O . SER A 1 79 ? -6.416 8.930 -21.052 1.00 64.69 79 SER A O 1
ATOM 614 N N . GLY A 1 80 ? -6.521 6.887 -21.976 1.00 64.25 80 GLY A N 1
ATOM 615 C CA . GLY A 1 80 ? -7.231 6.248 -20.864 1.00 64.25 80 GLY A CA 1
ATOM 616 C C . GLY A 1 80 ? -6.364 5.950 -19.638 1.00 64.25 80 GLY A C 1
ATOM 617 O O . GLY A 1 80 ? -6.891 5.506 -18.623 1.00 64.25 80 GLY A O 1
ATOM 618 N N . GLY A 1 81 ? -5.043 6.152 -19.715 1.00 68.56 81 GLY A N 1
ATOM 619 C CA . GLY A 1 81 ? -4.118 5.932 -18.595 1.00 68.56 81 GLY A CA 1
ATOM 620 C C . GLY A 1 81 ? -3.976 4.473 -18.132 1.00 68.56 81 GLY A C 1
ATOM 621 O O . GLY A 1 81 ? -3.203 4.206 -17.217 1.00 68.56 81 GLY A O 1
ATOM 622 N N . ILE A 1 82 ? -4.671 3.523 -18.769 1.00 71.31 82 ILE A N 1
ATOM 623 C CA . ILE A 1 82 ? -4.639 2.091 -18.459 1.00 71.31 82 ILE A CA 1
ATOM 624 C C . ILE A 1 82 ? -4.535 1.273 -19.754 1.00 71.31 82 ILE A C 1
ATOM 626 O O . ILE A 1 82 ? -5.228 1.559 -20.731 1.00 71.31 82 ILE A O 1
ATOM 630 N N . SER A 1 83 ? -3.652 0.269 -19.781 1.00 78.62 83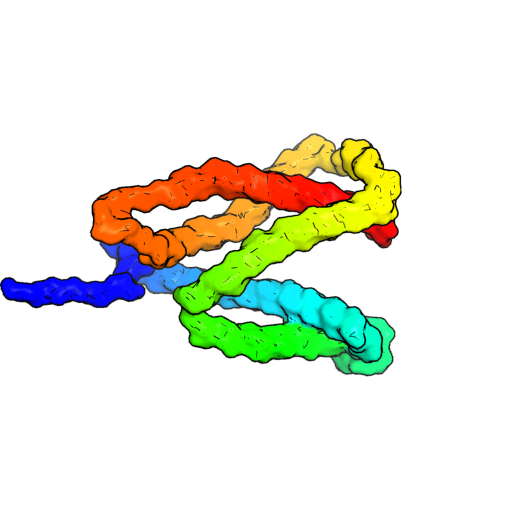 SER A N 1
ATOM 631 C CA . SER A 1 83 ? -3.554 -0.667 -20.909 1.00 78.62 83 SER A CA 1
ATOM 632 C C . SER A 1 83 ? -4.648 -1.732 -20.838 1.00 78.62 83 SER A C 1
ATOM 634 O O . SER A 1 83 ? -5.241 -1.972 -19.783 1.00 78.62 83 SER A O 1
ATOM 636 N N . THR A 1 84 ? -4.892 -2.418 -21.956 1.00 77.00 84 THR A N 1
ATOM 637 C CA . THR A 1 84 ? -5.822 -3.562 -22.000 1.00 77.00 84 THR A CA 1
ATOM 638 C C . THR A 1 84 ? -5.420 -4.638 -20.984 1.00 77.00 84 THR A C 1
ATOM 640 O O . THR A 1 84 ? -6.262 -5.113 -20.221 1.00 77.00 84 THR A O 1
ATOM 643 N N . ALA A 1 85 ? -4.121 -4.950 -20.890 1.00 78.25 85 ALA A N 1
ATOM 644 C CA . ALA A 1 85 ? -3.573 -5.828 -19.855 1.00 78.25 85 ALA A CA 1
ATOM 645 C C . ALA A 1 85 ? -3.872 -5.326 -18.431 1.00 78.25 85 ALA A C 1
ATOM 647 O O . ALA A 1 85 ? -4.268 -6.120 -17.576 1.00 78.25 85 ALA A O 1
ATOM 648 N N . GLY A 1 86 ? -3.740 -4.019 -18.185 1.00 81.31 86 GLY A N 1
ATOM 649 C CA . GLY A 1 86 ? -4.044 -3.406 -16.892 1.00 81.31 86 GLY A CA 1
ATOM 650 C C . GLY A 1 86 ? -5.521 -3.490 -16.511 1.00 81.31 86 GLY A C 1
ATOM 651 O O . GLY A 1 86 ? -5.836 -3.792 -15.361 1.00 81.31 86 GLY A O 1
ATOM 652 N N . MET A 1 87 ? -6.441 -3.309 -17.463 1.00 83.69 87 MET A N 1
ATOM 653 C CA . MET A 1 87 ? -7.878 -3.476 -17.208 1.00 83.69 87 MET A CA 1
ATOM 654 C C . MET A 1 87 ? -8.246 -4.923 -16.885 1.00 83.69 87 MET A C 1
ATOM 656 O O . MET A 1 87 ? -9.020 -5.164 -15.957 1.00 83.69 87 MET A O 1
ATOM 660 N N . ILE A 1 88 ? -7.674 -5.888 -17.609 1.00 84.75 88 ILE A N 1
ATOM 661 C CA . ILE A 1 88 ? -7.896 -7.313 -17.337 1.00 84.75 88 ILE A CA 1
ATOM 662 C C . ILE A 1 88 ? -7.333 -7.676 -15.958 1.00 84.75 88 ILE A C 1
ATOM 664 O O . ILE A 1 88 ? -8.025 -8.306 -15.160 1.00 84.75 88 ILE A O 1
ATOM 668 N N . ALA A 1 89 ? -6.115 -7.232 -15.636 1.00 86.38 89 ALA A N 1
ATOM 669 C CA . ALA A 1 89 ? -5.513 -7.449 -14.324 1.00 86.38 89 ALA A CA 1
ATOM 670 C C . ALA A 1 89 ? -6.330 -6.796 -13.196 1.00 86.38 89 ALA A C 1
ATOM 672 O O . ALA A 1 89 ? -6.505 -7.405 -12.140 1.00 86.38 89 ALA A O 1
ATOM 673 N N . TYR A 1 90 ? -6.888 -5.603 -13.429 1.00 87.19 90 TYR A N 1
ATOM 674 C CA . TYR A 1 90 ? -7.786 -4.932 -12.489 1.00 87.19 90 TYR A CA 1
ATOM 675 C C . TYR A 1 90 ? -9.069 -5.723 -12.263 1.00 87.19 90 TYR A C 1
ATOM 677 O O . TYR A 1 90 ? -9.447 -5.947 -11.115 1.00 87.19 90 TYR A O 1
ATOM 685 N N . PHE A 1 91 ? -9.703 -6.204 -13.332 1.00 88.25 91 PHE A N 1
ATOM 686 C CA . PHE A 1 91 ? -10.911 -7.019 -13.237 1.00 88.25 91 PHE A CA 1
ATOM 687 C C . PHE A 1 91 ? -10.657 -8.345 -12.506 1.00 88.25 91 PHE A C 1
ATOM 689 O O . PHE A 1 91 ? -11.430 -8.718 -11.624 1.00 88.25 91 PHE A O 1
ATOM 696 N N . LEU A 1 92 ? -9.546 -9.026 -12.807 1.00 87.50 92 LEU A N 1
ATOM 697 C CA . LEU A 1 92 ? -9.142 -10.253 -12.114 1.00 87.50 92 LEU A CA 1
ATOM 698 C C . LEU A 1 92 ? -8.858 -10.002 -10.631 1.00 87.50 92 LEU A C 1
ATOM 700 O O . LEU A 1 92 ? -9.312 -10.767 -9.779 1.00 87.50 92 LEU A O 1
ATOM 704 N N . PHE A 1 93 ? -8.157 -8.913 -10.308 1.00 87.69 93 PHE A N 1
ATOM 705 C CA . PHE A 1 93 ? -7.927 -8.519 -8.922 1.00 87.69 93 PHE A CA 1
ATOM 706 C C . PHE A 1 93 ? -9.253 -8.245 -8.202 1.00 87.69 93 PHE A C 1
ATOM 708 O O . PHE A 1 93 ? -9.456 -8.722 -7.087 1.00 87.69 93 PHE A O 1
ATOM 715 N N . TRP A 1 94 ? -10.192 -7.565 -8.862 1.00 87.56 94 TRP A N 1
ATOM 716 C CA . TRP A 1 94 ? -11.532 -7.317 -8.332 1.00 87.56 94 TRP A CA 1
ATOM 717 C C . TRP A 1 94 ? -12.313 -8.612 -8.072 1.00 87.56 94 TRP A C 1
ATOM 719 O O . TRP A 1 94 ? -12.938 -8.764 -7.022 1.00 87.56 94 TRP A O 1
ATOM 729 N N . LEU A 1 95 ? -12.235 -9.575 -8.990 1.00 88.50 95 LEU A N 1
ATOM 730 C CA . LEU A 1 95 ? -12.902 -10.871 -8.863 1.00 88.50 95 LEU A CA 1
ATOM 731 C C . LEU A 1 95 ? -12.348 -11.683 -7.686 1.00 88.50 95 LEU A C 1
ATOM 733 O O . LEU A 1 95 ? -13.110 -12.355 -6.998 1.00 88.50 95 LEU A O 1
ATOM 737 N N . ILE A 1 96 ? -11.046 -11.580 -7.412 1.00 86.88 96 ILE A N 1
ATOM 738 C CA . ILE A 1 96 ? -10.409 -12.212 -6.248 1.00 86.88 96 ILE A CA 1
ATOM 739 C C . ILE A 1 96 ? -10.733 -11.447 -4.955 1.00 86.88 96 ILE A C 1
ATOM 741 O O . ILE A 1 96 ? -10.948 -12.065 -3.910 1.00 86.88 96 ILE A O 1
ATOM 745 N N . GLN A 1 97 ? -10.794 -10.111 -4.992 1.00 85.88 97 GLN A N 1
ATOM 746 C CA . GLN A 1 97 ? -11.019 -9.309 -3.786 1.00 85.88 97 GLN A CA 1
ATOM 747 C C . GLN A 1 97 ? -12.460 -9.397 -3.263 1.00 85.88 97 GLN A C 1
ATOM 749 O O . GLN A 1 97 ? -12.667 -9.372 -2.050 1.00 85.88 97 GLN A O 1
ATOM 754 N N . LEU A 1 98 ? -13.459 -9.507 -4.146 1.00 85.69 98 LEU A N 1
ATOM 755 C CA . LEU A 1 98 ? -14.875 -9.583 -3.769 1.00 85.69 98 LEU A CA 1
ATOM 756 C C . LEU A 1 98 ? -15.218 -10.738 -2.805 1.00 85.69 98 LEU A C 1
ATOM 758 O O . LEU A 1 98 ? -15.817 -10.468 -1.761 1.00 85.69 98 LEU A O 1
ATOM 762 N N . PRO A 1 99 ? -14.844 -12.006 -3.075 1.00 83.12 99 PRO A N 1
ATOM 763 C CA . PRO A 1 99 ? -15.110 -13.106 -2.152 1.00 83.12 99 PRO A CA 1
ATOM 764 C C . PRO A 1 99 ? -14.336 -12.961 -0.839 1.00 83.12 99 PRO A C 1
ATOM 766 O O . PRO A 1 99 ? -14.850 -13.333 0.213 1.00 83.12 99 PRO A O 1
ATOM 769 N N . LEU A 1 100 ? -13.137 -12.370 -0.865 1.00 80.00 100 LEU A N 1
ATOM 770 C CA . LEU A 1 100 ? -12.365 -12.077 0.346 1.00 80.00 100 LEU A CA 1
ATOM 771 C C . LEU A 1 100 ? -13.041 -11.011 1.222 1.00 80.00 100 LEU A C 1
ATOM 773 O O . LEU A 1 100 ? -12.925 -11.081 2.445 1.00 80.00 100 LEU A O 1
ATOM 777 N N . LEU A 1 101 ? -13.774 -10.066 0.626 1.00 79.31 101 LEU A N 1
ATOM 778 C CA . LEU A 1 101 ? -14.513 -9.024 1.347 1.00 79.31 101 LEU A CA 1
ATOM 779 C C . LEU A 1 101 ? -15.745 -9.572 2.088 1.00 79.31 101 LEU A C 1
ATOM 781 O O . LEU A 1 101 ? -16.136 -9.027 3.118 1.00 79.31 101 LEU A O 1
ATOM 785 N N . LEU A 1 102 ? -16.327 -10.674 1.605 1.00 77.75 102 LEU A N 1
ATOM 786 C CA . LEU A 1 102 ? -17.446 -11.365 2.259 1.00 77.75 102 LEU A CA 1
ATOM 787 C C . LEU A 1 102 ? -17.010 -12.167 3.500 1.00 77.75 102 LEU A C 1
ATOM 789 O O . LEU A 1 102 ? -17.853 -12.566 4.306 1.00 77.75 102 LEU A O 1
ATOM 793 N N . ILE A 1 103 ? -15.706 -12.406 3.683 1.00 77.38 103 ILE A N 1
ATOM 794 C CA . ILE A 1 103 ? -15.187 -13.150 4.833 1.00 77.38 103 ILE A CA 1
ATOM 795 C C . ILE A 1 103 ? -15.089 -12.213 6.048 1.00 77.38 103 ILE A C 1
ATOM 797 O O . ILE A 1 103 ? -14.424 -11.179 5.983 1.00 77.38 103 ILE A O 1
ATOM 801 N N . PRO A 1 104 ? -15.681 -12.571 7.203 1.00 68.44 104 PRO A N 1
ATOM 802 C CA . PRO A 1 104 ? -15.618 -11.729 8.388 1.00 68.44 104 PRO A CA 1
ATOM 803 C C . PRO A 1 104 ? -14.172 -11.582 8.909 1.00 68.44 104 PRO A C 1
ATOM 805 O O . PRO A 1 104 ? -13.422 -12.568 8.973 1.00 68.44 104 PRO A O 1
ATOM 808 N N . PRO A 1 105 ? -13.778 -10.380 9.379 1.00 64.81 105 PRO A N 1
ATOM 809 C CA . PRO A 1 105 ? -12.398 -10.043 9.755 1.00 64.81 105 PRO A CA 1
ATOM 810 C C . PRO A 1 105 ? -11.827 -10.911 10.888 1.00 64.81 105 PRO A C 1
ATOM 812 O O . PRO A 1 105 ? -10.613 -11.054 11.021 1.00 64.81 105 PRO A O 1
ATOM 815 N N . THR A 1 106 ? -12.684 -11.557 11.681 1.00 64.69 106 THR A N 1
ATOM 816 C CA . THR A 1 106 ? -12.284 -12.475 12.759 1.00 64.69 106 THR A CA 1
ATOM 817 C C . THR A 1 106 ? -11.615 -13.755 12.246 1.00 64.69 106 THR A C 1
ATOM 819 O O . THR A 1 106 ? -10.759 -14.315 12.937 1.00 64.69 106 THR A O 1
ATOM 822 N N . ARG A 1 107 ? -11.952 -14.211 11.031 1.00 66.19 107 ARG A N 1
ATOM 823 C CA . ARG A 1 107 ? -11.319 -15.367 10.367 1.00 66.19 107 ARG A CA 1
ATOM 824 C C . ARG A 1 107 ? -10.070 -14.976 9.567 1.00 66.19 107 ARG A C 1
ATOM 826 O O . ARG A 1 107 ? -9.178 -15.804 9.405 1.00 66.19 107 ARG A O 1
ATOM 833 N N . LEU A 1 108 ? -9.959 -13.709 9.158 1.00 70.44 108 LEU A N 1
ATOM 834 C CA . LEU A 1 108 ? -8.831 -13.159 8.388 1.00 70.44 108 LEU A CA 1
ATOM 835 C C . LEU A 1 108 ? -7.524 -13.009 9.187 1.00 70.44 108 LEU A C 1
ATOM 837 O O . LEU A 1 108 ? -6.480 -12.742 8.595 1.00 70.44 108 LEU A O 1
ATOM 841 N N . ARG A 1 109 ? -7.533 -13.231 10.510 1.00 68.81 109 ARG A N 1
ATOM 842 C CA . ARG A 1 109 ? -6.335 -13.112 11.366 1.00 68.81 109 ARG A CA 1
ATOM 843 C C . ARG A 1 109 ? -5.123 -13.897 10.850 1.00 68.81 109 ARG A C 1
ATOM 845 O O . ARG A 1 109 ? -4.000 -13.426 10.972 1.00 68.81 109 ARG A O 1
ATOM 852 N N . TYR A 1 110 ? -5.343 -15.071 10.256 1.00 72.56 110 TYR A N 1
ATOM 853 C CA . TYR A 1 110 ? -4.261 -15.911 9.738 1.00 72.56 110 TYR A CA 1
ATOM 854 C C . TYR A 1 110 ? -3.623 -15.315 8.480 1.00 72.56 110 TYR A C 1
ATOM 856 O O . TYR A 1 110 ? -2.401 -15.311 8.366 1.00 72.56 110 TYR A O 1
ATOM 864 N N . LEU A 1 111 ? -4.427 -14.725 7.589 1.00 75.75 111 LEU A N 1
ATOM 865 C CA . LEU A 1 111 ? -3.923 -14.004 6.418 1.00 75.75 111 LEU A CA 1
ATOM 866 C C . LEU A 1 111 ? -3.106 -12.774 6.835 1.00 75.75 111 LEU A C 1
ATOM 868 O O . LEU A 1 111 ? -2.065 -12.498 6.242 1.00 75.75 111 LEU A O 1
ATOM 872 N N . PHE A 1 112 ? -3.514 -12.084 7.905 1.00 73.75 112 PHE A N 1
ATOM 873 C CA . PHE A 1 112 ? -2.735 -10.975 8.459 1.00 73.75 112 PHE A CA 1
ATOM 874 C C . PHE A 1 112 ? -1.398 -11.420 9.059 1.00 73.75 112 PHE A C 1
ATOM 876 O O . PHE A 1 112 ? -0.402 -10.738 8.839 1.00 73.75 112 PHE A O 1
ATOM 883 N N . ILE A 1 113 ? -1.342 -12.556 9.764 1.00 77.38 113 ILE A N 1
ATOM 884 C CA . ILE A 1 113 ? -0.082 -13.091 10.316 1.00 77.38 113 ILE A CA 1
ATOM 885 C C . ILE A 1 113 ? 0.877 -13.490 9.190 1.00 77.38 113 ILE A C 1
ATOM 887 O O . ILE A 1 113 ? 2.049 -13.124 9.227 1.00 77.38 113 ILE A O 1
ATOM 891 N N . ILE A 1 114 ? 0.379 -14.186 8.164 1.00 81.69 114 ILE A N 1
ATOM 892 C CA . ILE A 1 114 ? 1.193 -14.562 7.001 1.00 81.69 114 ILE A CA 1
ATOM 893 C C . ILE A 1 114 ? 1.741 -13.305 6.323 1.00 81.69 114 ILE A C 1
ATOM 895 O O . ILE A 1 114 ? 2.940 -13.215 6.074 1.00 81.69 114 ILE A O 1
ATOM 899 N N . LYS A 1 115 ? 0.890 -12.299 6.092 1.00 79.31 115 LYS A N 1
ATOM 900 C CA . LYS A 1 115 ? 1.310 -11.022 5.506 1.00 79.31 115 LYS A CA 1
ATOM 901 C C . LYS A 1 115 ? 2.340 -10.294 6.375 1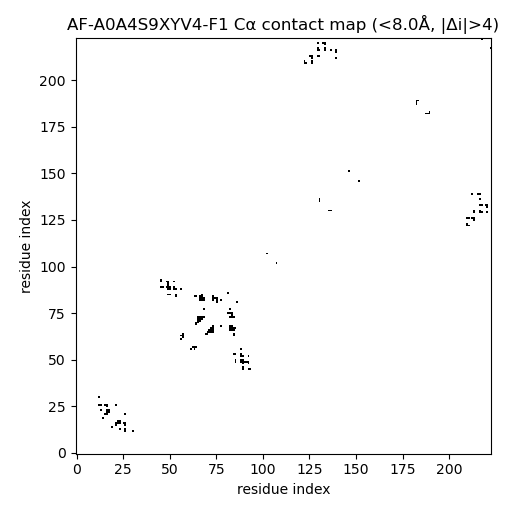.00 79.31 115 LYS A C 1
ATOM 903 O O . LYS A 1 115 ? 3.285 -9.732 5.831 1.00 79.31 115 LYS A O 1
ATOM 908 N N . LEU A 1 116 ? 2.178 -10.320 7.699 1.00 79.88 116 LEU A N 1
ATOM 909 C CA . LEU A 1 116 ? 3.095 -9.687 8.650 1.00 79.88 116 LEU A CA 1
ATOM 910 C C . LEU A 1 116 ? 4.503 -10.291 8.589 1.00 79.88 116 LEU A C 1
ATOM 912 O O . LEU A 1 116 ? 5.466 -9.567 8.800 1.00 79.88 116 LEU A O 1
ATOM 916 N N . ILE A 1 117 ? 4.624 -11.587 8.292 1.00 83.56 117 ILE A N 1
ATOM 917 C CA . ILE A 1 117 ? 5.918 -12.271 8.152 1.00 83.56 117 ILE A CA 1
ATOM 918 C C . ILE A 1 117 ? 6.458 -12.125 6.725 1.00 83.56 117 ILE A C 1
ATOM 920 O O . ILE A 1 117 ? 7.635 -11.831 6.532 1.00 83.56 117 ILE A O 1
ATOM 924 N N . ALA A 1 118 ? 5.601 -12.278 5.715 1.00 83.94 118 ALA A N 1
ATOM 925 C CA . ALA A 1 118 ? 5.999 -12.186 4.315 1.00 83.94 118 ALA A CA 1
ATOM 926 C C . ALA A 1 118 ? 6.513 -10.783 3.951 1.00 83.94 118 ALA A C 1
ATOM 928 O O . ALA A 1 118 ? 7.537 -10.665 3.284 1.00 83.94 118 ALA A O 1
ATOM 929 N N . ALA A 1 119 ? 5.854 -9.720 4.428 1.00 81.50 119 ALA A N 1
ATOM 930 C CA . ALA A 1 119 ? 6.224 -8.340 4.116 1.00 81.50 119 ALA A CA 1
ATOM 931 C C . ALA A 1 119 ? 7.686 -7.986 4.476 1.00 81.50 119 ALA A C 1
ATOM 933 O O . ALA A 1 119 ? 8.423 -7.592 3.571 1.00 81.50 119 ALA A O 1
ATOM 934 N N . PRO A 1 120 ? 8.167 -8.156 5.725 1.00 81.50 120 PRO A N 1
ATOM 935 C CA . PRO A 1 120 ? 9.554 -7.849 6.067 1.00 81.50 120 PRO A CA 1
ATOM 936 C C . PRO A 1 120 ? 10.544 -8.744 5.318 1.00 81.50 120 PRO A C 1
ATOM 938 O O . PRO A 1 120 ? 11.560 -8.239 4.850 1.00 81.50 120 PRO A O 1
ATOM 941 N N . ILE A 1 121 ? 10.239 -10.032 5.120 1.00 86.00 121 ILE A N 1
ATOM 942 C CA . ILE A 1 121 ? 11.104 -10.934 4.342 1.00 86.00 121 ILE A CA 1
ATOM 943 C C . ILE A 1 121 ? 11.266 -10.410 2.912 1.00 86.00 121 ILE A C 1
ATOM 945 O O . ILE A 1 121 ? 12.389 -10.277 2.430 1.00 86.00 121 ILE A O 1
ATOM 949 N N . THR A 1 122 ? 10.164 -10.048 2.249 1.00 83.88 122 THR A N 1
ATOM 950 C CA . THR A 1 122 ? 10.217 -9.484 0.892 1.00 83.88 122 THR A CA 1
ATOM 951 C C . THR A 1 122 ? 10.938 -8.136 0.846 1.00 83.88 122 THR A C 1
ATOM 953 O O . THR A 1 122 ? 11.668 -7.880 -0.110 1.00 83.88 122 THR A O 1
ATOM 956 N N . ALA A 1 123 ? 10.812 -7.302 1.884 1.00 82.12 123 ALA A N 1
ATOM 957 C CA . ALA A 1 123 ? 11.520 -6.027 1.974 1.00 82.12 123 ALA A CA 1
ATOM 958 C C . ALA A 1 123 ? 13.042 -6.227 2.065 1.00 82.12 123 ALA A C 1
ATOM 960 O O . ALA A 1 123 ? 13.785 -5.625 1.290 1.00 82.12 123 ALA A O 1
ATOM 961 N N . PHE A 1 124 ? 13.510 -7.116 2.946 1.00 85.50 124 PHE A N 1
ATOM 962 C CA . PHE A 1 124 ? 14.937 -7.433 3.061 1.00 85.50 124 PHE A CA 1
ATOM 963 C C . PHE A 1 124 ? 15.481 -8.152 1.822 1.00 85.50 124 PHE A C 1
ATOM 965 O O . PHE A 1 124 ? 16.590 -7.846 1.385 1.00 85.50 124 PHE A O 1
ATOM 972 N N . ALA A 1 125 ? 14.706 -9.057 1.218 1.00 85.94 125 ALA A N 1
ATOM 973 C CA . ALA A 1 125 ? 15.098 -9.744 -0.011 1.00 85.94 125 ALA A CA 1
ATOM 974 C C . ALA A 1 125 ? 15.258 -8.764 -1.184 1.00 85.94 125 ALA A C 1
ATOM 976 O O . ALA A 1 125 ? 16.261 -8.809 -1.897 1.00 85.94 125 ALA A 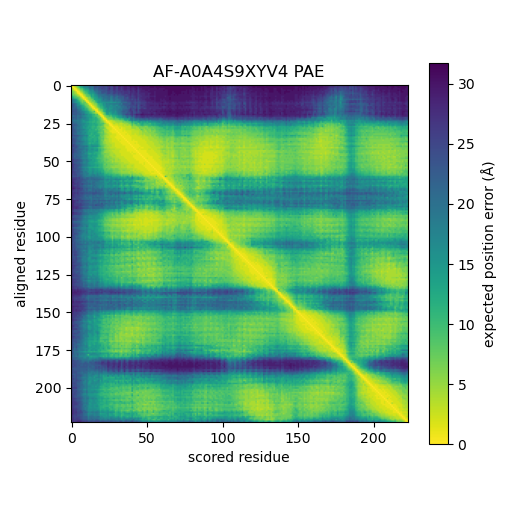O 1
ATOM 977 N N . THR A 1 126 ? 14.309 -7.837 -1.348 1.00 82.44 126 THR A N 1
ATOM 978 C CA . THR A 1 126 ? 14.368 -6.816 -2.406 1.00 82.44 126 THR A CA 1
ATOM 979 C C . THR A 1 126 ? 15.533 -5.858 -2.170 1.00 82.44 126 THR A C 1
ATOM 981 O O . THR A 1 126 ? 16.279 -5.570 -3.102 1.00 82.44 126 THR A O 1
ATOM 984 N N . LEU A 1 127 ? 15.758 -5.425 -0.924 1.00 82.25 127 LEU A N 1
ATOM 985 C CA . LEU A 1 127 ? 16.918 -4.609 -0.565 1.00 82.25 127 LEU A CA 1
ATOM 986 C C . LEU A 1 127 ? 18.232 -5.316 -0.937 1.00 82.25 127 LEU A C 1
ATOM 988 O O . LEU A 1 127 ? 19.072 -4.731 -1.618 1.00 82.25 127 LEU A O 1
ATOM 992 N N . GLY A 1 128 ? 18.405 -6.573 -0.514 1.00 81.81 128 GLY A N 1
ATOM 993 C CA . GLY A 1 128 ? 19.615 -7.351 -0.787 1.00 81.81 128 GLY A CA 1
ATOM 994 C C . GLY A 1 128 ? 19.867 -7.534 -2.284 1.00 81.81 128 GLY A C 1
ATOM 995 O O . GLY A 1 128 ? 20.986 -7.321 -2.750 1.00 81.81 128 GLY A O 1
ATOM 996 N N . TYR A 1 129 ? 18.816 -7.841 -3.050 1.00 83.31 129 TYR A N 1
ATOM 997 C CA . TYR A 1 129 ? 18.894 -7.964 -4.505 1.00 83.31 129 TYR A CA 1
ATOM 998 C C . TYR A 1 129 ? 19.322 -6.650 -5.173 1.00 83.31 129 TYR A C 1
ATOM 1000 O O . TYR A 1 129 ? 20.222 -6.645 -6.013 1.00 83.31 129 TYR A O 1
ATOM 1008 N N . MET A 1 130 ? 18.723 -5.527 -4.769 1.00 76.44 130 MET A N 1
ATOM 1009 C CA . MET A 1 130 ? 19.028 -4.225 -5.362 1.00 76.44 130 MET A CA 1
ATOM 1010 C C . MET A 1 130 ? 20.425 -3.726 -4.989 1.00 76.44 130 MET A C 1
ATOM 1012 O O . MET A 1 130 ? 21.114 -3.193 -5.854 1.00 76.44 130 MET A O 1
ATOM 1016 N N . ILE A 1 131 ? 20.887 -3.947 -3.754 1.00 77.62 131 ILE A N 1
ATOM 1017 C CA . ILE A 1 131 ? 22.258 -3.601 -3.340 1.00 77.62 131 ILE A CA 1
ATOM 1018 C C . ILE A 1 131 ? 23.289 -4.430 -4.110 1.00 77.62 131 ILE A C 1
ATOM 1020 O O . ILE A 1 131 ? 24.291 -3.884 -4.572 1.00 77.62 131 ILE A O 1
ATOM 1024 N N . HIS A 1 132 ? 23.041 -5.734 -4.270 1.00 79.62 132 HIS A N 1
ATOM 1025 C CA . HIS A 1 132 ? 23.928 -6.606 -5.034 1.00 79.62 132 HIS A CA 1
ATOM 1026 C C . HIS A 1 132 ? 24.011 -6.163 -6.500 1.00 79.62 132 HIS A C 1
ATOM 1028 O O . HIS A 1 132 ? 25.104 -6.034 -7.048 1.00 79.62 132 HIS A O 1
ATOM 1034 N N . LYS A 1 133 ? 22.864 -5.852 -7.115 1.00 77.06 133 LYS A N 1
ATOM 1035 C CA . LYS A 1 133 ? 22.793 -5.411 -8.512 1.00 77.06 133 LYS A CA 1
ATOM 1036 C C . LYS A 1 133 ? 23.370 -4.005 -8.736 1.00 77.06 133 LYS A C 1
ATOM 1038 O O . LYS A 1 133 ? 23.901 -3.742 -9.808 1.00 77.06 133 LYS A O 1
ATOM 1043 N N . ALA A 1 134 ? 23.308 -3.127 -7.734 1.00 70.25 134 ALA A N 1
ATOM 1044 C CA . ALA A 1 134 ? 23.895 -1.785 -7.776 1.00 70.25 134 ALA A CA 1
ATOM 1045 C C . ALA A 1 134 ? 25.425 -1.767 -7.572 1.00 70.25 134 ALA A C 1
ATOM 1047 O O . ALA A 1 134 ? 26.034 -0.705 -7.669 1.00 70.25 134 ALA A O 1
ATOM 1048 N N . GLY A 1 135 ? 26.057 -2.912 -7.279 1.00 68.62 135 GLY A N 1
ATOM 1049 C CA . GLY A 1 135 ? 27.511 -3.004 -7.094 1.00 68.62 135 GLY A CA 1
ATOM 1050 C C . GLY A 1 135 ? 28.030 -2.379 -5.791 1.00 68.62 135 GLY A C 1
ATOM 1051 O O . GLY A 1 135 ? 29.234 -2.182 -5.649 1.00 68.62 135 GLY A O 1
ATOM 1052 N N . GLY A 1 136 ? 27.144 -2.071 -4.835 1.00 64.38 136 GLY A N 1
ATOM 1053 C CA . GLY A 1 136 ? 27.491 -1.507 -3.528 1.00 64.38 136 GLY A CA 1
ATOM 1054 C C . GLY A 1 136 ? 26.553 -0.388 -3.061 1.00 64.38 136 GLY A C 1
ATOM 1055 O O . GLY A 1 136 ? 25.761 0.160 -3.821 1.00 64.38 136 GLY A O 1
ATOM 1056 N N . THR A 1 137 ? 26.641 -0.030 -1.777 1.00 59.28 137 THR A N 1
ATOM 1057 C CA . THR A 1 137 ? 25.807 1.012 -1.142 1.00 59.28 137 THR A CA 1
ATOM 1058 C C . THR A 1 137 ? 26.407 2.420 -1.216 1.00 59.28 137 THR A C 1
ATOM 1060 O O . THR A 1 137 ? 25.711 3.398 -0.939 1.00 59.28 137 THR A O 1
ATOM 1063 N N . GLY A 1 138 ? 27.687 2.546 -1.590 1.00 56.84 138 GLY A N 1
ATOM 1064 C CA . GLY A 1 138 ? 28.458 3.789 -1.459 1.00 56.84 138 GLY A CA 1
ATOM 1065 C C . GLY A 1 138 ? 27.912 4.962 -2.276 1.00 56.84 138 GLY A C 1
ATOM 1066 O O . GLY A 1 138 ? 27.806 6.071 -1.762 1.00 56.84 138 GLY A O 1
ATOM 1067 N N . ALA A 1 139 ? 27.473 4.719 -3.513 1.00 60.25 139 ALA A N 1
ATOM 1068 C CA . ALA A 1 139 ? 26.989 5.779 -4.400 1.00 60.25 139 ALA A CA 1
ATOM 1069 C C . ALA A 1 139 ? 25.673 6.429 -3.930 1.00 60.25 139 ALA A C 1
ATOM 1071 O O . ALA A 1 139 ? 25.364 7.540 -4.345 1.00 60.25 139 ALA A O 1
ATOM 1072 N N . ILE A 1 140 ? 24.901 5.759 -3.067 1.00 62.16 140 ILE A N 1
ATOM 1073 C CA . ILE A 1 140 ? 23.599 6.243 -2.586 1.00 62.16 140 ILE A CA 1
ATOM 1074 C C . ILE A 1 140 ? 23.777 7.299 -1.492 1.00 62.16 140 ILE A C 1
ATOM 1076 O O . ILE A 1 140 ? 23.113 8.332 -1.520 1.00 62.16 140 ILE A O 1
ATOM 1080 N N . PHE A 1 141 ? 24.686 7.058 -0.543 1.00 64.38 141 PHE A N 1
ATOM 1081 C CA . PHE A 1 141 ? 24.943 7.980 0.570 1.00 64.38 141 PHE A CA 1
ATOM 1082 C C . PHE A 1 141 ? 25.739 9.220 0.148 1.00 64.38 141 PHE A C 1
ATOM 1084 O O . PHE A 1 141 ? 25.709 10.231 0.845 1.00 64.38 141 PHE A O 1
ATOM 1091 N N . SER A 1 142 ? 26.424 9.158 -0.995 1.00 63.84 142 SER A N 1
ATOM 1092 C CA . SER A 1 142 ? 27.196 10.273 -1.547 1.00 63.84 142 SER A CA 1
ATOM 1093 C C . SER A 1 142 ? 26.392 11.203 -2.467 1.00 63.84 142 SER A C 1
ATOM 1095 O O . SER A 1 142 ? 26.970 12.157 -2.984 1.00 63.84 142 SER A O 1
ATOM 1097 N N . GLN A 1 143 ? 25.089 10.971 -2.693 1.00 66.50 143 GLN A N 1
ATOM 1098 C CA . GLN A 1 143 ? 24.282 11.861 -3.541 1.00 66.50 143 GLN A CA 1
ATOM 1099 C C . GLN A 1 143 ? 24.013 13.205 -2.840 1.00 66.50 143 GLN A C 1
ATOM 1101 O O . GLN A 1 143 ? 23.384 13.223 -1.777 1.00 66.50 143 GLN A O 1
ATOM 1106 N N . PRO A 1 144 ? 24.441 14.344 -3.417 1.00 62.22 144 PRO A N 1
ATOM 1107 C CA . PRO A 1 144 ? 24.165 15.650 -2.838 1.00 62.22 144 PRO A CA 1
ATOM 1108 C C . PRO A 1 144 ? 22.677 15.998 -2.973 1.00 62.22 144 PRO A C 1
ATOM 1110 O O . PRO A 1 144 ? 22.049 15.755 -4.005 1.00 62.22 144 PRO A O 1
ATOM 1113 N N . GLY A 1 145 ? 22.110 16.599 -1.926 1.00 66.19 145 GLY A N 1
ATOM 1114 C CA . GLY A 1 145 ? 20.747 17.122 -1.968 1.00 66.19 145 GLY A CA 1
ATOM 1115 C C . GLY A 1 145 ? 20.629 18.242 -3.003 1.00 66.19 145 GLY A C 1
ATOM 1116 O O . GLY A 1 145 ? 21.342 19.237 -2.926 1.00 66.19 145 GLY A O 1
ATOM 1117 N N . THR A 1 146 ? 19.713 18.091 -3.957 1.00 67.75 146 THR A N 1
ATOM 1118 C CA . THR A 1 146 ? 19.494 19.034 -5.068 1.00 67.75 146 THR A CA 1
ATOM 1119 C C . THR A 1 146 ? 18.744 20.306 -4.669 1.00 67.75 146 THR A C 1
ATOM 1121 O O . THR A 1 146 ? 18.740 21.270 -5.427 1.00 67.75 146 THR A O 1
ATOM 1124 N N . ALA A 1 147 ? 18.116 20.335 -3.489 1.00 69.50 147 ALA A N 1
ATOM 1125 C CA . ALA A 1 147 ? 17.365 21.486 -2.993 1.00 69.50 147 ALA A CA 1
ATOM 1126 C C . ALA A 1 147 ? 18.161 22.274 -1.941 1.00 69.50 147 ALA A C 1
ATOM 1128 O O . ALA A 1 147 ? 18.532 21.738 -0.892 1.00 69.50 147 ALA A O 1
ATOM 1129 N N . THR A 1 148 ? 18.366 23.566 -2.193 1.00 75.69 148 THR A N 1
ATOM 1130 C CA . THR A 1 148 ? 19.052 24.509 -1.297 1.00 75.69 148 THR A CA 1
ATOM 1131 C C . THR A 1 148 ? 18.100 25.610 -0.803 1.00 75.69 148 THR A C 1
ATOM 1133 O O . THR A 1 148 ? 17.062 25.880 -1.411 1.00 75.69 148 THR A O 1
ATOM 1136 N N . GLY A 1 149 ? 18.427 26.223 0.341 1.00 80.06 149 GLY A N 1
ATOM 1137 C CA . GLY A 1 149 ? 17.703 27.377 0.897 1.00 80.06 149 GLY A CA 1
ATOM 1138 C C . GLY A 1 149 ? 16.234 27.113 1.262 1.00 80.06 149 GLY A C 1
ATOM 1139 O O . GLY A 1 149 ? 15.887 26.053 1.787 1.00 80.06 149 GLY A O 1
ATOM 1140 N N . GLU A 1 150 ? 15.367 28.087 0.981 1.00 80.12 150 GLU A N 1
ATOM 1141 C CA . GLU A 1 150 ? 13.931 28.067 1.311 1.00 80.12 150 GLU A CA 1
ATOM 1142 C C . GLU A 1 150 ? 13.175 26.915 0.640 1.00 80.12 150 GLU A C 1
ATOM 1144 O O . GLU A 1 150 ? 12.284 26.315 1.244 1.00 80.12 150 GLU A O 1
ATOM 1149 N N . THR A 1 151 ? 13.596 26.523 -0.566 1.00 80.94 151 THR A N 1
ATOM 1150 C CA . THR A 1 151 ? 13.011 25.387 -1.293 1.00 80.94 151 THR A CA 1
ATOM 1151 C C . THR A 1 151 ? 13.167 24.088 -0.505 1.00 80.94 151 THR A C 1
ATOM 1153 O O . THR A 1 151 ? 12.253 23.267 -0.477 1.00 80.94 151 THR A O 1
ATOM 1156 N N . ARG A 1 152 ? 14.287 23.900 0.207 1.00 79.56 152 ARG A N 1
ATOM 1157 C CA . ARG A 1 152 ? 14.497 22.719 1.057 1.00 79.56 152 ARG A CA 1
ATOM 1158 C C . ARG A 1 152 ? 13.542 22.699 2.249 1.00 79.56 152 ARG A C 1
ATOM 1160 O O . ARG A 1 152 ? 13.022 21.638 2.581 1.00 79.56 152 ARG A O 1
ATOM 1167 N N . ILE A 1 153 ? 13.311 23.851 2.879 1.00 82.50 153 ILE A N 1
ATOM 1168 C CA . ILE A 1 153 ? 12.396 23.977 4.023 1.00 82.50 153 ILE A CA 1
ATOM 1169 C C . ILE A 1 153 ? 10.961 23.716 3.564 1.00 82.50 153 ILE A C 1
ATOM 1171 O O . ILE A 1 153 ? 10.253 22.922 4.181 1.00 82.50 153 ILE A O 1
ATOM 1175 N N . TYR A 1 154 ? 10.559 24.309 2.439 1.00 86.25 154 TYR A N 1
ATOM 1176 C CA . TYR A 1 154 ? 9.246 24.076 1.850 1.00 86.25 154 TYR A CA 1
ATOM 1177 C C . TYR A 1 154 ? 9.038 22.609 1.453 1.00 86.25 154 TYR A C 1
ATOM 1179 O O . TYR A 1 154 ? 8.004 22.026 1.782 1.00 86.25 154 TYR A O 1
ATOM 1187 N N . LEU A 1 155 ? 10.024 21.979 0.802 1.00 85.25 155 LEU A N 1
ATOM 1188 C CA . LEU A 1 155 ? 9.968 20.555 0.455 1.00 85.25 155 LEU A CA 1
ATOM 1189 C C . LEU A 1 155 ? 9.883 19.677 1.703 1.00 85.25 155 LEU A C 1
ATOM 1191 O O . LEU A 1 155 ? 9.101 18.730 1.725 1.00 85.25 155 LEU A O 1
ATOM 1195 N N . TRP A 1 156 ? 10.640 20.001 2.750 1.00 84.19 156 TRP A N 1
ATOM 1196 C CA . TRP A 1 156 ? 10.602 19.267 4.009 1.00 84.19 156 TRP A CA 1
ATOM 1197 C C . TRP A 1 156 ? 9.224 19.356 4.678 1.00 84.19 156 TRP A C 1
ATOM 1199 O O . TRP A 1 156 ? 8.635 18.321 4.996 1.00 84.19 156 TRP A O 1
ATOM 1209 N N . LEU A 1 157 ? 8.657 20.562 4.796 1.00 87.50 157 LEU A N 1
ATOM 1210 C CA . LEU A 1 157 ? 7.309 20.776 5.337 1.00 87.50 157 LEU A CA 1
ATOM 1211 C C . LEU A 1 157 ? 6.229 20.092 4.487 1.00 87.50 157 LEU A C 1
ATOM 1213 O O . LEU A 1 157 ? 5.319 19.462 5.027 1.00 87.50 157 LEU A O 1
ATOM 1217 N N . SER A 1 158 ? 6.350 20.160 3.161 1.00 86.00 158 SER A N 1
ATOM 1218 C CA . SER A 1 158 ? 5.420 19.513 2.228 1.00 86.00 158 SER A CA 1
ATOM 1219 C C . SER A 1 158 ? 5.464 17.990 2.356 1.00 86.00 158 SER A C 1
ATOM 1221 O O . SER A 1 158 ? 4.417 17.344 2.419 1.00 86.00 158 SER A O 1
ATOM 1223 N N . CYS A 1 159 ? 6.661 17.406 2.474 1.00 85.38 159 CYS A N 1
ATOM 1224 C CA . CYS A 1 159 ? 6.828 15.972 2.711 1.00 85.38 159 CYS A CA 1
ATOM 1225 C C . CYS A 1 159 ? 6.230 15.554 4.060 1.00 85.38 159 CYS A C 1
ATOM 1227 O O . CYS A 1 159 ? 5.505 14.563 4.121 1.00 85.38 159 CYS A O 1
ATOM 1229 N N . MET A 1 160 ? 6.471 16.320 5.129 1.00 85.62 160 MET A N 1
ATOM 1230 C CA . MET A 1 160 ? 5.875 16.046 6.441 1.00 85.62 160 MET A CA 1
ATOM 1231 C C . MET A 1 160 ? 4.350 16.096 6.413 1.00 85.62 160 MET A C 1
ATOM 1233 O O . MET A 1 160 ? 3.701 15.205 6.962 1.00 85.62 160 MET A O 1
ATOM 1237 N N . SER A 1 161 ? 3.779 17.112 5.764 1.00 86.06 161 SER A N 1
ATOM 1238 C CA . SER A 1 161 ? 2.330 17.252 5.612 1.00 86.06 161 SER A CA 1
ATOM 1239 C C . SER A 1 161 ? 1.741 16.082 4.819 1.00 86.06 161 SER A C 1
ATOM 1241 O O . SER A 1 161 ? 0.767 15.471 5.255 1.00 86.06 161 SER A O 1
ATOM 1243 N N . SER A 1 162 ? 2.392 15.685 3.721 1.00 84.69 162 SER A N 1
ATOM 1244 C CA . SER A 1 162 ? 1.987 14.538 2.897 1.00 84.69 162 SER A CA 1
ATOM 1245 C C . SER A 1 162 ? 1.983 13.225 3.688 1.00 84.69 162 SER A C 1
ATOM 1247 O O . SER A 1 162 ? 0.972 12.519 3.729 1.00 84.69 162 SER A O 1
ATOM 1249 N N . VAL A 1 163 ? 3.076 12.929 4.403 1.00 82.00 163 VAL A N 1
ATOM 1250 C CA . VAL A 1 163 ? 3.174 11.729 5.248 1.00 82.00 163 VAL A CA 1
ATOM 1251 C C . VAL A 1 163 ? 2.106 11.763 6.341 1.00 82.00 163 VAL A C 1
ATOM 1253 O O . VAL A 1 163 ? 1.385 10.785 6.529 1.00 82.00 163 VAL A O 1
ATOM 1256 N N . THR A 1 164 ? 1.937 12.899 7.018 1.00 82.56 164 THR A N 1
ATOM 1257 C CA . THR A 1 164 ? 0.924 13.051 8.072 1.00 82.56 164 THR A CA 1
ATOM 1258 C C . THR A 1 164 ? -0.488 12.841 7.526 1.00 82.56 164 THR A C 1
ATOM 1260 O O . THR A 1 164 ? -1.281 12.140 8.153 1.00 82.56 164 THR A O 1
ATOM 1263 N N . GLY A 1 165 ? -0.798 13.372 6.340 1.00 79.75 165 GLY A N 1
ATOM 1264 C CA . GLY A 1 165 ? -2.099 13.222 5.688 1.00 79.75 165 GLY A CA 1
ATOM 1265 C C . GLY A 1 165 ? -2.453 11.767 5.371 1.00 79.75 165 GLY A C 1
ATOM 1266 O O . GLY A 1 165 ? -3.579 11.337 5.630 1.00 79.75 165 GLY A O 1
ATOM 1267 N N . VAL A 1 166 ? -1.484 10.979 4.896 1.00 79.56 166 VAL A N 1
ATOM 1268 C CA . VAL A 1 166 ? -1.674 9.541 4.638 1.00 79.56 166 VAL A CA 1
ATOM 1269 C C . VAL A 1 166 ? -2.046 8.799 5.929 1.00 79.56 166 VAL A C 1
ATOM 1271 O O . VAL A 1 166 ? -3.023 8.044 5.956 1.00 79.56 166 VAL A O 1
ATOM 1274 N N . TRP A 1 167 ? -1.327 9.061 7.024 1.00 76.06 167 TRP A N 1
ATOM 1275 C CA . TRP A 1 167 ? -1.516 8.357 8.299 1.00 76.06 167 TRP A CA 1
ATOM 1276 C C . TRP A 1 167 ? -2.661 8.898 9.163 1.00 76.06 167 TRP A C 1
ATOM 1278 O O . TRP A 1 167 ? -3.183 8.162 10.004 1.00 76.06 167 TRP A O 1
ATOM 1288 N N . ALA A 1 168 ? -3.107 10.138 8.942 1.00 76.81 168 ALA A N 1
ATOM 1289 C CA . ALA A 1 168 ? -4.227 10.739 9.671 1.00 76.81 168 ALA A CA 1
ATOM 1290 C C . ALA A 1 168 ? -5.511 9.911 9.523 1.00 76.81 168 ALA A C 1
ATOM 1292 O O . ALA A 1 168 ? -6.285 9.749 10.471 1.00 76.81 168 ALA A O 1
ATOM 1293 N N . THR A 1 169 ? -5.705 9.329 8.339 1.00 73.44 169 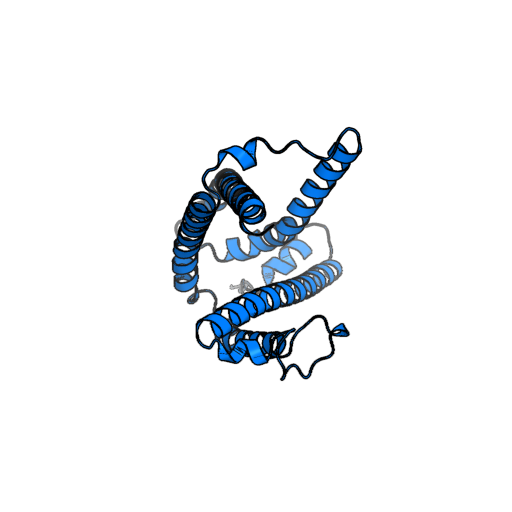THR A N 1
ATOM 1294 C CA . THR A 1 169 ? -6.836 8.445 8.056 1.00 73.44 169 THR A CA 1
ATOM 1295 C C . THR A 1 169 ? -6.769 7.179 8.907 1.00 73.44 169 THR A C 1
ATOM 1297 O O . THR A 1 169 ? -7.750 6.840 9.561 1.00 73.44 169 THR A O 1
ATOM 1300 N N . LEU A 1 170 ? -5.608 6.526 9.006 1.00 72.38 170 LEU A N 1
ATOM 1301 C CA . LEU A 1 170 ? -5.422 5.356 9.864 1.00 72.38 170 LEU A CA 1
ATOM 1302 C C . LEU A 1 170 ? -5.662 5.705 11.336 1.00 72.38 170 LEU A C 1
ATOM 1304 O O . LEU A 1 170 ? -6.398 4.982 12.003 1.00 72.38 170 LEU A O 1
ATOM 1308 N N . ALA A 1 171 ? -5.116 6.829 11.815 1.00 72.50 171 ALA A N 1
ATOM 1309 C CA . ALA A 1 171 ? -5.286 7.293 13.195 1.00 72.50 171 ALA A CA 1
ATOM 1310 C C . ALA A 1 171 ? -6.765 7.431 13.581 1.00 72.50 171 ALA A C 1
ATOM 1312 O O . ALA A 1 171 ? -7.192 6.985 14.646 1.00 72.50 171 ALA A O 1
ATOM 1313 N N . CYS A 1 172 ? -7.565 7.955 12.656 1.00 70.19 172 CYS A N 1
ATOM 1314 C CA . CYS A 1 172 ? -9.006 8.084 12.801 1.00 70.19 172 CYS A CA 1
ATOM 1315 C C . CYS A 1 172 ? -9.771 6.747 12.870 1.00 70.19 172 CYS A C 1
ATOM 1317 O O . CYS A 1 172 ? -10.897 6.738 13.363 1.00 70.19 172 CYS A O 1
ATOM 1319 N N . ASN A 1 173 ? -9.184 5.650 12.378 1.00 71.56 173 ASN A N 1
ATOM 1320 C CA . ASN A 1 173 ? -9.762 4.301 12.387 1.00 71.56 173 ASN A CA 1
ATOM 1321 C C . ASN A 1 173 ? -9.211 3.423 13.535 1.00 71.56 173 ASN A C 1
ATOM 1323 O O . ASN A 1 173 ? -9.742 2.344 13.795 1.00 71.56 173 ASN A O 1
ATOM 1327 N N . ILE A 1 174 ? -8.169 3.856 14.263 1.00 67.00 174 ILE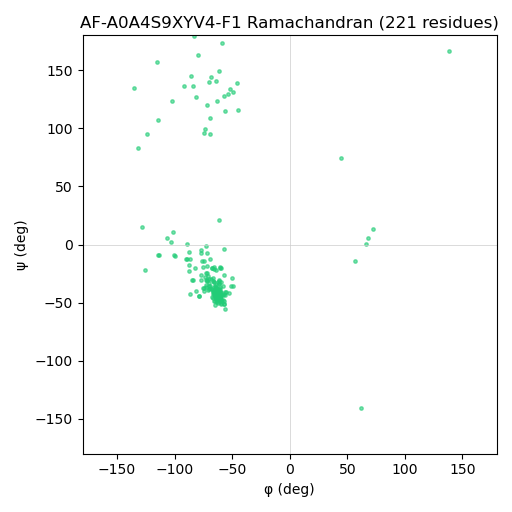 A N 1
ATOM 1328 C CA . ILE A 1 174 ? -7.617 3.120 15.422 1.00 67.00 174 ILE A CA 1
ATOM 1329 C C . ILE A 1 174 ? -8.694 2.763 16.470 1.00 67.00 174 ILE A C 1
ATOM 1331 O O . ILE A 1 174 ? -8.666 1.629 16.965 1.00 67.00 174 ILE A O 1
ATOM 1335 N N . PRO A 1 175 ? -9.658 3.647 16.815 1.00 63.66 175 PRO A N 1
ATOM 1336 C CA . PRO A 1 175 ? -10.720 3.310 17.766 1.00 63.66 175 PRO A CA 1
ATOM 1337 C C . PRO A 1 175 ? -11.578 2.117 17.321 1.00 63.66 175 PRO A C 1
ATOM 1339 O O . PRO A 1 175 ? -11.996 1.318 18.162 1.00 63.66 175 PRO A O 1
ATOM 1342 N N . ASP A 1 176 ? -11.778 1.939 16.011 1.00 68.12 176 ASP A N 1
ATOM 1343 C CA . ASP A 1 176 ? -12.574 0.836 15.466 1.00 68.12 176 ASP A CA 1
ATOM 1344 C C . ASP A 1 176 ? -11.878 -0.516 15.654 1.00 68.12 176 ASP A C 1
ATOM 1346 O O . ASP A 1 176 ? -12.529 -1.510 15.983 1.00 68.12 176 ASP A O 1
ATOM 1350 N N . PHE A 1 177 ? -10.547 -0.557 15.524 1.00 62.72 177 PHE A N 1
ATOM 1351 C CA . PHE A 1 177 ? -9.754 -1.759 15.801 1.00 62.72 177 PHE A CA 1
ATOM 1352 C C . PHE A 1 177 ? -9.611 -2.029 17.300 1.00 62.72 177 PHE A C 1
ATOM 1354 O O . PHE A 1 177 ? -9.686 -3.185 17.724 1.00 62.72 177 PHE A O 1
ATOM 1361 N N . SER A 1 178 ? -9.465 -0.977 18.111 1.00 62.88 178 SER A N 1
ATOM 1362 C CA . SER A 1 178 ? -9.385 -1.093 19.573 1.00 62.88 178 SER A CA 1
ATOM 1363 C C . SER A 1 178 ? -10.659 -1.708 20.169 1.00 62.88 178 SER A C 1
ATOM 1365 O O . SER A 1 178 ? -10.588 -2.482 21.119 1.00 62.88 178 SER A O 1
ATOM 1367 N N . ARG A 1 179 ? -11.825 -1.488 19.543 1.00 59.50 179 ARG A N 1
ATOM 1368 C CA . ARG A 1 179 ? -13.090 -2.139 19.929 1.00 59.50 179 ARG A CA 1
ATOM 1369 C C . ARG A 1 179 ? -13.056 -3.667 19.797 1.00 59.50 179 ARG A C 1
ATOM 1371 O O . ARG A 1 179 ? -13.689 -4.363 20.587 1.00 59.50 179 ARG A O 1
ATOM 1378 N N . TYR A 1 180 ? -12.338 -4.195 18.806 1.00 56.41 180 TYR A N 1
ATOM 1379 C CA . TYR A 1 180 ? -12.167 -5.642 18.617 1.00 56.41 180 TYR A CA 1
ATOM 1380 C C . TYR A 1 180 ? -10.995 -6.215 19.419 1.00 56.41 180 TYR A C 1
ATOM 1382 O O . TYR A 1 180 ? -10.887 -7.439 19.555 1.00 56.41 180 TYR A O 1
ATOM 1390 N N . ALA A 1 181 ? -10.128 -5.359 19.969 1.00 56.78 181 ALA A N 1
ATOM 1391 C CA . ALA A 1 181 ? -9.104 -5.773 20.910 1.00 56.78 181 ALA A CA 1
ATOM 1392 C C . ALA A 1 181 ? -9.796 -6.175 22.215 1.00 56.78 181 ALA A C 1
ATOM 1394 O O . ALA A 1 181 ? -10.109 -5.340 23.062 1.00 56.78 181 ALA A O 1
ATOM 1395 N N . LYS A 1 182 ? -10.065 -7.479 22.363 1.00 52.84 182 LYS A N 1
ATOM 1396 C CA . LYS A 1 182 ? -10.564 -8.063 23.609 1.00 52.84 182 LYS A CA 1
ATOM 1397 C C . LYS A 1 182 ? -9.750 -7.490 24.767 1.00 52.84 182 LYS A C 1
ATOM 1399 O O . LYS A 1 182 ? -8.550 -7.746 24.859 1.00 52.84 182 LYS A O 1
ATOM 1404 N N . GLY A 1 183 ? -10.398 -6.748 25.663 1.00 48.88 183 GLY A N 1
ATOM 1405 C CA . GLY A 1 183 ? -9.911 -6.701 27.031 1.00 48.88 183 GLY A CA 1
ATOM 1406 C C . GLY A 1 183 ? -9.767 -8.152 27.476 1.00 48.88 183 GLY A C 1
ATOM 1407 O O . GLY A 1 183 ? -10.648 -8.976 27.199 1.00 48.88 183 GLY A O 1
ATOM 1408 N N . ARG A 1 184 ? -8.642 -8.504 28.106 1.00 45.88 184 ARG A N 1
ATOM 1409 C CA . ARG A 1 184 ? -8.589 -9.750 28.883 1.00 45.88 184 ARG A CA 1
ATOM 1410 C C . ARG A 1 184 ? -9.873 -9.779 29.721 1.00 45.88 184 ARG A C 1
ATOM 1412 O O . ARG A 1 184 ? -10.271 -8.726 30.214 1.00 45.88 184 ARG A O 1
ATOM 1419 N N . ALA A 1 185 ? -10.525 -10.934 29.851 1.00 47.00 185 ALA A N 1
ATOM 1420 C CA . ALA A 1 185 ? -11.805 -11.121 30.554 1.00 47.00 185 ALA A CA 1
ATOM 1421 C C . ALA A 1 185 ? -11.773 -10.772 32.070 1.00 47.00 185 ALA A C 1
ATOM 1423 O O . ALA A 1 185 ? -12.609 -11.230 32.831 1.00 47.00 185 ALA A O 1
ATOM 1424 N N . ASP A 1 186 ? -10.802 -9.965 32.492 1.00 52.22 186 ASP A N 1
ATOM 1425 C CA . ASP A 1 186 ? -10.309 -9.717 33.840 1.00 52.22 186 ASP A CA 1
ATOM 1426 C C . ASP A 1 186 ? -10.275 -8.203 34.165 1.00 52.22 186 ASP A C 1
ATOM 1428 O O . ASP A 1 186 ? -9.580 -7.762 35.072 1.00 52.22 186 ASP A O 1
ATOM 1432 N N . GLY A 1 187 ? -10.954 -7.358 33.373 1.00 47.38 187 GLY A N 1
ATOM 1433 C CA . GLY A 1 187 ? -11.169 -5.935 33.694 1.00 47.38 187 GLY A CA 1
ATOM 1434 C C . GLY A 1 187 ? -9.935 -5.014 33.687 1.00 47.38 187 GLY A C 1
ATOM 1435 O O . GLY A 1 187 ? -10.060 -3.843 34.034 1.00 47.38 187 GLY A O 1
ATOM 1436 N N . LYS A 1 188 ? -8.747 -5.488 33.287 1.00 49.25 188 LYS A N 1
ATOM 1437 C CA . LYS A 1 188 ? -7.517 -4.672 33.238 1.00 49.25 188 LYS A CA 1
ATOM 1438 C C . LYS A 1 188 ? -7.403 -3.859 31.943 1.00 49.25 188 LYS A C 1
ATOM 1440 O O . LYS A 1 188 ? -7.625 -4.384 30.852 1.00 49.25 188 LYS A O 1
ATOM 1445 N N . THR A 1 189 ? -7.003 -2.592 32.079 1.00 52.12 189 THR A N 1
ATOM 1446 C CA . THR A 1 189 ? -6.749 -1.627 30.995 1.00 52.12 189 THR A CA 1
ATOM 1447 C C . THR A 1 189 ? -5.853 -2.218 29.899 1.00 52.12 189 THR A C 1
ATOM 1449 O O . THR A 1 189 ? -4.806 -2.798 30.178 1.00 52.12 189 THR A O 1
ATOM 1452 N N . ASN A 1 190 ? -6.261 -2.081 28.633 1.00 56.78 190 ASN A N 1
ATOM 1453 C CA . ASN A 1 190 ? -5.532 -2.612 27.479 1.00 56.78 190 ASN A CA 1
ATOM 1454 C C . ASN A 1 190 ? -4.265 -1.777 27.203 1.00 56.78 190 ASN A C 1
ATOM 1456 O O . ASN A 1 190 ? -4.323 -0.740 26.548 1.00 56.78 190 ASN A O 1
ATOM 1460 N N . TYR A 1 191 ? -3.095 -2.248 27.649 1.00 59.56 191 TYR A N 1
ATOM 1461 C CA . TYR A 1 191 ? -1.812 -1.561 27.418 1.00 59.56 191 TYR A CA 1
ATOM 1462 C C . TYR A 1 191 ? -1.288 -1.643 25.968 1.00 59.56 191 TYR A C 1
ATOM 1464 O O . TYR A 1 191 ? -0.250 -1.070 25.641 1.00 59.56 191 TYR A O 1
ATOM 1472 N N . ALA A 1 192 ? -2.004 -2.335 25.074 1.00 60.66 192 ALA A N 1
ATOM 1473 C CA . ALA A 1 192 ? -1.596 -2.547 23.685 1.00 60.66 192 ALA A CA 1
ATOM 1474 C C . ALA A 1 192 ? -1.462 -1.240 22.878 1.00 60.66 192 ALA A C 1
ATOM 1476 O O . ALA A 1 192 ? -0.598 -1.155 22.009 1.00 60.66 192 ALA A O 1
ATOM 1477 N N . GLN A 1 193 ? -2.261 -0.210 23.183 1.00 62.16 193 GLN A N 1
ATOM 1478 C CA . GLN A 1 193 ? -2.135 1.109 22.546 1.00 62.16 193 GLN A CA 1
ATOM 1479 C C . GLN A 1 193 ? -0.855 1.843 22.977 1.00 62.16 193 GLN A C 1
ATOM 1481 O O . GLN A 1 193 ? -0.219 2.493 22.151 1.00 62.16 193 GLN A O 1
ATOM 1486 N N . TYR A 1 194 ? -0.421 1.688 24.233 1.00 63.94 194 TYR A N 1
ATOM 1487 C CA . TYR A 1 194 ? 0.815 2.309 24.722 1.00 63.94 194 TYR A CA 1
ATOM 1488 C C . TYR A 1 194 ? 2.069 1.653 24.144 1.00 63.94 194 TYR A C 1
ATOM 1490 O O . TYR A 1 194 ? 3.057 2.340 23.923 1.00 63.94 194 TYR A O 1
ATOM 1498 N N . ILE A 1 195 ? 2.025 0.351 23.844 1.00 65.88 195 ILE A N 1
ATOM 1499 C CA . ILE A 1 195 ? 3.129 -0.359 23.177 1.00 65.88 195 ILE A CA 1
ATOM 1500 C C . ILE A 1 195 ? 3.239 0.049 21.700 1.00 65.88 195 ILE A C 1
ATOM 1502 O O . ILE A 1 195 ? 4.339 0.102 21.156 1.00 65.88 195 ILE A O 1
ATOM 1506 N N . GLN A 1 196 ? 2.127 0.391 21.044 1.00 65.00 196 GLN A N 1
ATOM 1507 C CA . GLN A 1 196 ? 2.149 0.869 19.657 1.00 65.00 196 GLN A CA 1
ATOM 1508 C C . GLN A 1 196 ? 2.810 2.248 19.514 1.00 65.00 196 GLN A C 1
ATOM 1510 O O . GLN A 1 196 ? 3.433 2.512 18.489 1.00 65.00 196 GLN A O 1
ATOM 1515 N N . LEU A 1 197 ? 2.730 3.097 20.541 1.00 68.50 197 LEU A N 1
ATOM 1516 C CA . LEU A 1 197 ? 3.276 4.459 20.547 1.00 68.50 197 LEU A CA 1
ATOM 1517 C C . LEU A 1 197 ? 4.792 4.529 20.262 1.00 68.50 197 LEU A C 1
ATOM 1519 O O . LEU A 1 197 ? 5.170 5.302 19.386 1.00 68.50 197 LEU A O 1
ATOM 1523 N N . PRO A 1 198 ? 5.665 3.736 20.918 1.00 72.12 198 PRO A N 1
ATOM 1524 C CA . PRO A 1 198 ? 7.091 3.685 20.590 1.00 72.12 198 PRO A CA 1
ATOM 1525 C C . PRO A 1 198 ? 7.417 2.729 19.434 1.00 72.12 198 PRO A C 1
ATOM 1527 O O . PRO A 1 198 ? 8.360 2.970 18.685 1.00 72.12 198 PRO A O 1
ATOM 1530 N N . VAL A 1 199 ? 6.649 1.64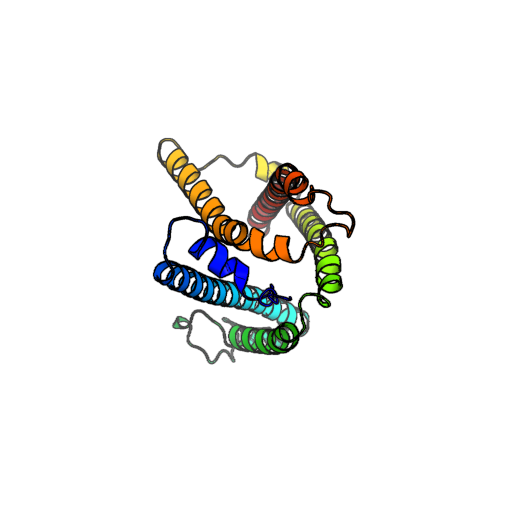9 19.255 1.00 75.88 199 VAL A N 1
ATOM 1531 C CA . VAL A 1 199 ? 6.966 0.611 18.258 1.00 75.88 199 VAL A CA 1
ATOM 1532 C C . VAL A 1 199 ? 6.673 1.077 16.831 1.00 75.88 199 VAL A C 1
ATOM 1534 O O . VAL A 1 199 ? 7.468 0.807 15.930 1.00 75.88 199 VAL A O 1
ATOM 1537 N N . LEU A 1 200 ? 5.567 1.798 16.608 1.00 76.31 200 LEU A N 1
ATOM 1538 C CA . LEU A 1 200 ? 5.193 2.256 15.268 1.00 76.31 200 LEU A CA 1
ATOM 1539 C C . LEU A 1 200 ? 6.239 3.214 14.672 1.00 76.31 200 LEU A C 1
ATOM 1541 O O . LEU A 1 200 ? 6.700 2.922 13.569 1.00 76.31 200 LEU A O 1
ATOM 1545 N N . PRO A 1 201 ? 6.693 4.286 15.358 1.00 77.19 201 PRO A N 1
ATOM 1546 C CA . PRO A 1 201 ? 7.725 5.168 14.819 1.00 77.19 201 PRO A CA 1
ATOM 1547 C C . PRO A 1 201 ? 9.012 4.431 14.452 1.00 77.19 201 PRO A C 1
ATOM 1549 O O . PRO A 1 201 ? 9.576 4.696 13.393 1.00 77.19 201 PRO A O 1
ATOM 1552 N N . ILE A 1 202 ? 9.459 3.477 15.277 1.00 80.06 202 ILE A N 1
ATOM 1553 C CA . ILE A 1 202 ? 10.687 2.710 15.024 1.00 80.06 202 ILE A CA 1
ATOM 1554 C C . ILE A 1 202 ? 10.530 1.849 13.769 1.00 80.06 202 ILE A C 1
ATOM 1556 O O . ILE A 1 202 ? 11.353 1.934 12.858 1.00 80.06 202 ILE A O 1
ATOM 1560 N N . ILE A 1 203 ? 9.459 1.057 13.682 1.00 80.62 203 ILE A N 1
ATOM 1561 C CA . ILE A 1 203 ? 9.221 0.184 12.526 1.00 80.62 203 ILE A CA 1
ATOM 1562 C C . ILE A 1 203 ? 9.034 1.010 11.251 1.00 80.62 203 ILE A C 1
ATOM 1564 O O . ILE A 1 203 ? 9.597 0.655 10.217 1.00 80.62 203 ILE A O 1
ATOM 1568 N N . PHE A 1 204 ? 8.292 2.118 11.309 1.00 78.62 204 PHE A N 1
ATOM 1569 C CA . PHE A 1 204 ? 8.101 2.986 10.147 1.00 78.62 204 PHE A CA 1
ATOM 1570 C C . PHE A 1 204 ? 9.388 3.673 9.711 1.00 78.62 204 PHE A C 1
ATOM 1572 O O . PHE A 1 204 ? 9.640 3.758 8.512 1.00 78.62 204 PHE A O 1
ATOM 1579 N N . THR A 1 205 ? 10.223 4.105 10.654 1.00 82.00 205 THR A N 1
ATOM 1580 C CA . THR A 1 205 ? 11.533 4.686 10.338 1.00 82.00 205 THR A CA 1
ATOM 1581 C C . THR A 1 205 ? 12.433 3.646 9.680 1.00 82.00 205 THR A C 1
ATOM 1583 O O . THR A 1 205 ? 13.051 3.936 8.660 1.00 82.00 205 THR A O 1
ATOM 1586 N N . LEU A 1 206 ? 12.453 2.412 10.197 1.00 82.62 206 LEU A N 1
ATOM 1587 C CA . LEU A 1 206 ? 13.210 1.313 9.598 1.00 82.62 206 LEU A CA 1
ATOM 1588 C C . LEU A 1 206 ? 12.696 0.974 8.194 1.00 82.62 206 LEU A C 1
ATOM 1590 O O . LEU A 1 206 ? 13.481 0.932 7.253 1.00 82.62 206 LEU A O 1
ATOM 1594 N N . CYS A 1 207 ? 11.385 0.794 8.016 1.00 81.50 207 CYS A N 1
ATOM 1595 C CA . CYS A 1 207 ? 10.797 0.509 6.704 1.00 81.50 207 CYS A CA 1
ATOM 1596 C C . CYS A 1 207 ? 11.034 1.653 5.711 1.00 81.50 207 CYS A C 1
ATOM 1598 O O . CYS A 1 207 ? 11.346 1.401 4.549 1.00 81.50 207 CYS A O 1
ATOM 1600 N N . GLY A 1 208 ? 10.925 2.902 6.168 1.00 80.06 208 GLY A N 1
ATOM 1601 C CA . GLY A 1 208 ? 11.224 4.088 5.372 1.00 80.06 208 GLY A CA 1
ATOM 1602 C C . GLY A 1 208 ? 12.686 4.123 4.938 1.00 80.06 208 GLY A C 1
ATOM 1603 O O . GLY A 1 208 ? 12.961 4.293 3.754 1.00 80.06 208 GLY A O 1
ATOM 1604 N N . ALA A 1 209 ? 13.622 3.876 5.858 1.00 80.75 209 ALA A N 1
ATOM 1605 C CA . ALA A 1 209 ? 15.047 3.802 5.544 1.00 80.75 209 ALA A CA 1
ATOM 1606 C C . ALA A 1 209 ? 15.351 2.691 4.524 1.00 80.75 209 ALA A C 1
ATOM 1608 O O . ALA A 1 209 ? 16.022 2.944 3.524 1.00 80.75 209 ALA A O 1
ATOM 1609 N N . LEU A 1 210 ? 14.802 1.488 4.720 1.00 82.12 210 LEU A N 1
ATOM 1610 C CA . LEU A 1 210 ? 14.945 0.368 3.782 1.00 82.12 210 LEU A CA 1
ATOM 1611 C C . LEU A 1 210 ? 14.384 0.712 2.392 1.00 82.12 210 LEU A C 1
ATOM 1613 O O . LEU A 1 210 ? 15.029 0.441 1.376 1.00 82.12 210 LEU A O 1
ATOM 1617 N N . GLY A 1 211 ? 13.206 1.339 2.337 1.00 79.12 211 GLY A N 1
ATOM 1618 C CA . GLY A 1 211 ? 12.569 1.767 1.092 1.00 79.12 211 GLY A CA 1
ATOM 1619 C C . GLY A 1 211 ? 13.377 2.831 0.348 1.00 79.12 211 GLY A C 1
ATOM 1620 O O . GLY A 1 211 ? 13.579 2.708 -0.861 1.00 79.12 211 GLY A O 1
ATOM 1621 N N . VAL A 1 212 ? 13.901 3.832 1.063 1.00 79.75 212 VAL A N 1
ATOM 1622 C CA . VAL A 1 212 ? 14.758 4.880 0.486 1.00 79.75 212 VAL A CA 1
ATOM 1623 C C . VAL A 1 212 ? 16.041 4.275 -0.079 1.00 79.75 212 VAL A C 1
ATOM 1625 O O . VAL A 1 212 ? 16.376 4.550 -1.228 1.00 79.75 212 VAL A O 1
ATOM 1628 N N . ILE A 1 213 ? 16.720 3.395 0.665 1.00 79.06 213 ILE A N 1
ATOM 1629 C CA . ILE A 1 213 ? 17.950 2.742 0.187 1.00 79.06 213 ILE A CA 1
ATOM 1630 C C . ILE A 1 213 ? 17.665 1.902 -1.066 1.00 79.06 213 ILE A C 1
ATOM 1632 O O . ILE A 1 213 ? 18.385 2.009 -2.058 1.00 79.06 213 ILE A O 1
ATOM 1636 N N . THR A 1 214 ? 16.589 1.111 -1.057 1.00 78.62 214 THR A N 1
ATOM 1637 C CA . THR A 1 214 ? 16.208 0.259 -2.198 1.00 78.62 214 THR A CA 1
ATOM 1638 C C . THR A 1 214 ? 15.855 1.092 -3.434 1.00 78.62 214 THR A C 1
ATOM 1640 O O . THR A 1 214 ? 16.284 0.775 -4.544 1.00 78.62 214 THR A O 1
ATOM 1643 N N . THR A 1 215 ? 15.107 2.184 -3.263 1.00 78.88 215 THR A N 1
ATOM 1644 C CA . THR A 1 215 ? 14.706 3.071 -4.369 1.00 78.88 215 THR A CA 1
ATOM 1645 C C . THR A 1 215 ? 15.915 3.791 -4.959 1.00 78.88 215 THR A C 1
ATOM 1647 O O . THR A 1 215 ? 16.082 3.832 -6.177 1.00 78.88 215 THR A O 1
ATOM 1650 N N . SER A 1 216 ? 16.817 4.283 -4.110 1.00 74.94 216 SER A N 1
ATOM 1651 C CA . SER A 1 216 ? 18.059 4.909 -4.563 1.00 74.94 216 SER A CA 1
ATOM 1652 C C . SER A 1 216 ? 18.968 3.924 -5.303 1.00 74.94 216 SER A C 1
ATOM 1654 O O . SER A 1 216 ? 19.535 4.285 -6.332 1.00 74.94 216 SER A O 1
ATOM 1656 N N . ALA A 1 217 ? 19.059 2.669 -4.846 1.00 73.81 217 ALA A N 1
ATOM 1657 C CA . ALA A 1 217 ? 19.767 1.605 -5.566 1.00 73.81 217 ALA A CA 1
ATOM 1658 C C . ALA A 1 217 ? 19.115 1.304 -6.925 1.00 73.81 217 ALA A C 1
ATOM 1660 O O . ALA A 1 217 ? 19.808 1.095 -7.918 1.00 73.81 217 ALA A O 1
ATOM 1661 N N . SER A 1 218 ? 17.780 1.338 -6.990 1.00 72.31 218 SER A N 1
ATOM 1662 C CA . SER A 1 218 ? 17.026 1.119 -8.232 1.00 72.31 218 SER A CA 1
ATOM 1663 C C . SER A 1 218 ? 17.365 2.142 -9.302 1.00 72.31 218 SER A C 1
ATOM 1665 O O . SER A 1 218 ? 17.555 1.762 -10.454 1.00 72.31 218 SER A O 1
ATOM 1667 N N . LYS A 1 219 ? 17.511 3.411 -8.916 1.00 72.38 219 LYS A N 1
ATOM 1668 C CA . LYS A 1 219 ? 17.912 4.482 -9.830 1.00 72.38 219 LYS A CA 1
ATOM 1669 C C . LYS A 1 219 ? 19.306 4.246 -10.423 1.00 72.38 219 LYS A C 1
ATOM 1671 O O . LYS A 1 219 ? 19.512 4.439 -11.609 1.00 72.38 219 LYS A O 1
ATOM 1676 N N . VAL A 1 220 ? 20.258 3.762 -9.622 1.00 71.81 220 VAL A N 1
ATOM 1677 C CA . VAL A 1 220 ? 21.615 3.438 -10.110 1.00 71.81 220 VAL A CA 1
ATOM 1678 C C . VAL A 1 220 ? 21.597 2.274 -11.108 1.00 71.81 220 VAL A C 1
ATOM 1680 O O . VAL A 1 220 ? 22.363 2.273 -12.066 1.00 71.81 220 VAL A O 1
ATOM 1683 N N . VAL A 1 221 ? 20.723 1.288 -10.896 1.00 69.56 221 VAL A N 1
ATOM 1684 C CA . VAL A 1 221 ? 20.643 0.076 -11.726 1.00 69.56 221 VAL A CA 1
ATOM 1685 C C . VAL A 1 221 ? 19.849 0.286 -13.017 1.00 69.56 221 VAL A C 1
ATOM 1687 O O . VAL A 1 221 ? 20.208 -0.286 -14.044 1.00 69.56 221 VAL A O 1
ATOM 1690 N N . TYR A 1 222 ? 18.746 1.034 -12.960 1.00 68.88 222 TYR A N 1
ATOM 1691 C CA . TYR A 1 222 ? 17.777 1.141 -14.058 1.00 68.88 222 TYR A CA 1
ATOM 1692 C C . TYR A 1 222 ? 17.687 2.538 -14.699 1.00 68.88 222 TYR A C 1
ATOM 1694 O O . TYR A 1 222 ? 17.074 2.640 -15.760 1.00 68.88 222 TYR A O 1
ATOM 1702 N N . GLY A 1 223 ? 18.332 3.564 -14.121 1.00 51.34 223 GLY A N 1
ATOM 1703 C CA . GLY A 1 223 ? 18.324 4.954 -14.610 1.00 51.34 223 GLY A CA 1
ATOM 1704 C C . GLY A 1 223 ? 17.300 5.842 -13.915 1.00 51.34 223 GLY A C 1
ATOM 1705 O O . GLY A 1 223 ? 16.093 5.544 -14.029 1.00 51.34 223 GLY A O 1
#

Organism: Aureobasidium pullulans (NCBI:txid5580)